Protein AF-A0A422NMU6-F1 (afdb_monomer)

Structure (mmCIF, N/CA/C/O backbone):
data_AF-A0A422NMU6-F1
#
_entry.id   AF-A0A422NMU6-F1
#
loop_
_atom_site.group_PDB
_atom_site.id
_atom_site.type_symbol
_atom_site.label_atom_id
_atom_site.label_alt_id
_atom_site.label_comp_id
_atom_site.label_asym_id
_atom_site.label_entity_id
_atom_site.label_seq_id
_atom_site.pdbx_PDB_ins_code
_atom_site.Cartn_x
_atom_site.Cartn_y
_atom_site.Cartn_z
_atom_site.occupancy
_atom_site.B_iso_or_equiv
_atom_site.auth_seq_id
_atom_site.auth_comp_id
_atom_site.auth_asym_id
_atom_site.auth_atom_id
_atom_site.pdbx_PDB_model_num
ATOM 1 N N . MET A 1 1 ? -8.905 -18.499 1.542 1.00 62.12 1 MET A N 1
ATOM 2 C CA . MET A 1 1 ? -10.322 -18.922 1.567 1.00 62.12 1 MET A CA 1
ATOM 3 C C . MET A 1 1 ? -10.915 -18.511 2.899 1.00 62.12 1 MET A C 1
ATOM 5 O O . MET A 1 1 ? -10.271 -18.753 3.915 1.00 62.12 1 MET A O 1
ATOM 9 N N . ILE A 1 2 ? -12.076 -17.855 2.882 1.00 77.81 2 ILE A N 1
ATOM 10 C CA . ILE A 1 2 ? -12.797 -17.450 4.097 1.00 77.81 2 ILE A CA 1
ATOM 11 C C . ILE A 1 2 ? -13.408 -18.715 4.726 1.00 77.81 2 ILE A C 1
ATOM 13 O O . ILE A 1 2 ? -13.963 -19.532 3.987 1.00 77.81 2 ILE A O 1
ATOM 17 N N . PRO A 1 3 ? -13.271 -18.933 6.046 1.00 84.44 3 PRO A N 1
ATOM 18 C CA . PRO A 1 3 ? -13.880 -20.080 6.710 1.00 84.44 3 PRO A CA 1
ATOM 19 C C . PRO A 1 3 ? -15.411 -20.093 6.532 1.00 84.44 3 PRO A C 1
ATOM 21 O O . PRO A 1 3 ? -16.034 -19.038 6.620 1.00 84.44 3 PRO A O 1
ATOM 24 N N . PRO A 1 4 ? -16.047 -21.262 6.330 1.00 83.38 4 PRO A N 1
ATOM 25 C CA . PRO A 1 4 ? -17.480 -21.352 6.020 1.00 83.38 4 PRO A CA 1
ATOM 26 C C . PRO A 1 4 ? -18.402 -20.918 7.172 1.00 83.38 4 PRO A C 1
ATOM 28 O O . PRO A 1 4 ? -19.597 -20.739 6.973 1.00 83.38 4 PRO A O 1
ATOM 31 N N . ASN A 1 5 ? -17.864 -20.777 8.382 1.00 88.62 5 ASN A N 1
ATOM 32 C CA . ASN A 1 5 ? -18.571 -20.319 9.575 1.00 88.62 5 ASN A CA 1
ATOM 33 C C . ASN A 1 5 ? -18.546 -18.792 9.758 1.00 88.62 5 ASN A C 1
ATOM 35 O O . ASN A 1 5 ? -19.095 -18.306 10.744 1.00 88.62 5 ASN A O 1
ATOM 39 N N . VAL A 1 6 ? -17.887 -18.050 8.864 1.00 86.88 6 VAL A N 1
ATOM 40 C CA . VAL A 1 6 ? -17.840 -16.586 8.902 1.00 86.88 6 VAL A CA 1
ATOM 41 C C . VAL A 1 6 ? -18.791 -16.044 7.844 1.00 86.88 6 VAL A C 1
ATOM 43 O O . VAL A 1 6 ? -18.639 -16.333 6.659 1.00 86.88 6 VAL A O 1
ATOM 46 N N . GLU A 1 7 ? -19.771 -15.254 8.276 1.00 88.38 7 GLU A N 1
ATOM 47 C CA . GLU A 1 7 ? -20.632 -14.510 7.363 1.00 88.38 7 GLU A CA 1
ATOM 48 C C . GLU A 1 7 ? -19.802 -13.419 6.678 1.00 88.38 7 GLU A C 1
ATOM 50 O O . GLU A 1 7 ? -19.160 -12.599 7.336 1.00 88.38 7 GLU A O 1
ATOM 55 N N . SER A 1 8 ? -19.776 -13.433 5.348 1.00 90.25 8 SER A N 1
ATOM 56 C CA . SER A 1 8 ? -19.028 -12.462 4.555 1.00 90.25 8 SER A CA 1
ATOM 57 C C . SER A 1 8 ? -19.861 -11.997 3.376 1.00 90.25 8 SER A C 1
ATOM 59 O O . SER A 1 8 ? -20.442 -12.819 2.667 1.00 90.25 8 SER A O 1
ATOM 61 N N . VAL A 1 9 ? -19.848 -10.692 3.129 1.00 90.06 9 VAL A N 1
ATOM 62 C CA . VAL A 1 9 ? -20.472 -10.071 1.962 1.00 90.06 9 VAL A CA 1
ATOM 63 C C . VAL A 1 9 ? -19.376 -9.385 1.157 1.00 90.06 9 VAL A C 1
ATOM 65 O O . VAL A 1 9 ? -18.582 -8.628 1.710 1.00 90.06 9 VAL A O 1
ATOM 68 N N . GLN A 1 10 ? -19.319 -9.665 -0.144 1.00 90.75 10 GLN A N 1
ATOM 69 C CA . GLN A 1 10 ? -18.45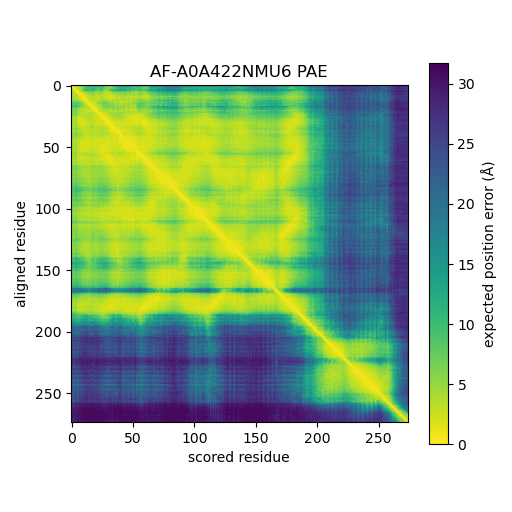5 -8.938 -1.067 1.00 90.75 10 GLN A CA 1
ATOM 70 C C . GLN A 1 10 ? -19.250 -7.778 -1.660 1.00 90.75 10 GLN A C 1
ATOM 72 O O . GLN A 1 10 ? -20.307 -7.991 -2.251 1.00 90.75 10 GLN A O 1
ATOM 77 N N . ILE A 1 11 ? -18.733 -6.563 -1.500 1.00 90.25 11 ILE A N 1
ATOM 78 C CA . ILE A 1 11 ? -19.363 -5.340 -1.991 1.00 90.25 11 ILE A CA 1
ATOM 79 C C . ILE A 1 11 ? -18.469 -4.755 -3.082 1.00 90.25 11 ILE A C 1
ATOM 81 O O . ILE A 1 11 ? -17.258 -4.641 -2.903 1.00 90.25 11 ILE A O 1
ATOM 85 N N . CYS A 1 12 ? -19.074 -4.417 -4.216 1.00 89.75 12 CYS A N 1
ATOM 86 C CA . CYS A 1 12 ? -18.469 -3.593 -5.253 1.00 89.75 12 CYS A CA 1
ATOM 87 C C . CYS A 1 12 ? -19.307 -2.319 -5.323 1.00 89.75 12 CYS A C 1
ATOM 89 O O . CYS A 1 12 ? -20.491 -2.379 -5.652 1.00 89.75 12 CYS A O 1
ATOM 91 N N . CYS A 1 13 ? -18.711 -1.205 -4.927 1.00 89.00 13 CYS A N 1
ATOM 92 C CA . CYS A 1 13 ? -19.368 0.086 -4.797 1.00 89.00 13 CYS A CA 1
ATOM 93 C C . CYS A 1 13 ? -18.417 1.194 -5.239 1.00 89.00 13 CYS A C 1
ATOM 95 O O . CYS A 1 13 ? -17.211 0.967 -5.312 1.00 89.00 13 CYS A O 1
ATOM 97 N N . ASP A 1 14 ? -18.978 2.371 -5.490 1.00 87.44 14 ASP A N 1
ATOM 98 C CA . ASP A 1 14 ? -18.222 3.617 -5.556 1.00 87.44 14 ASP A CA 1
ATOM 99 C C . ASP A 1 14 ? -18.096 4.165 -4.129 1.00 87.44 14 ASP A C 1
ATOM 101 O O . ASP A 1 14 ? -19.082 4.563 -3.508 1.00 87.44 14 ASP A O 1
ATOM 105 N N . GLU A 1 15 ? -16.895 4.089 -3.565 1.00 83.88 15 GLU A N 1
ATOM 106 C CA . GLU A 1 15 ? -16.602 4.468 -2.183 1.00 83.88 15 GLU A CA 1
ATOM 107 C C . GLU A 1 15 ? -16.741 5.968 -1.888 1.00 83.88 15 GLU A C 1
ATOM 109 O O . GLU A 1 15 ? -16.781 6.346 -0.711 1.00 83.88 15 GLU A O 1
ATOM 114 N N . GLU A 1 16 ? -16.831 6.802 -2.930 1.00 80.06 16 GLU A N 1
ATOM 115 C CA . GLU A 1 16 ? -16.995 8.255 -2.827 1.00 80.06 16 GLU A CA 1
ATOM 116 C C . GLU A 1 16 ? -18.459 8.665 -2.566 1.00 80.06 16 GLU A C 1
ATOM 118 O O . GLU A 1 16 ? -18.742 9.823 -2.243 1.00 80.06 16 GLU A O 1
ATOM 123 N N . GLU A 1 17 ? -19.412 7.728 -2.654 1.00 84.62 17 GLU A N 1
ATOM 124 C CA . GLU A 1 17 ? -20.810 7.987 -2.309 1.00 84.62 17 GLU A CA 1
ATOM 125 C C . GLU A 1 17 ? -21.026 8.199 -0.795 1.00 84.62 17 GLU A C 1
ATOM 127 O O . GLU A 1 17 ? -20.221 7.835 0.064 1.00 84.62 17 GLU A O 1
ATOM 132 N N . THR A 1 18 ? -22.162 8.802 -0.427 1.00 77.69 18 THR A N 1
ATOM 133 C CA . THR A 1 18 ? -22.499 9.093 0.981 1.00 77.69 18 THR A CA 1
ATOM 134 C C . THR A 1 18 ? -22.851 7.845 1.795 1.00 77.69 18 THR A C 1
ATOM 136 O O . THR A 1 18 ? -22.658 7.829 3.018 1.00 77.69 18 THR A O 1
ATOM 139 N N . ASP A 1 19 ? -23.358 6.796 1.147 1.00 84.81 19 ASP A N 1
ATOM 140 C CA . ASP A 1 19 ? -23.605 5.480 1.742 1.00 84.81 19 ASP A CA 1
ATOM 141 C C . ASP A 1 19 ? -23.182 4.347 0.795 1.00 84.81 19 ASP A C 1
ATOM 143 O O . ASP A 1 19 ? -24.027 3.639 0.248 1.00 84.81 19 ASP A O 1
ATOM 147 N N . PRO A 1 20 ? -21.866 4.166 0.595 1.00 86.94 20 PRO A N 1
ATOM 148 C CA . PRO A 1 20 ? -21.349 3.328 -0.483 1.00 86.94 20 PRO A CA 1
ATOM 149 C C . PRO A 1 20 ? -21.615 1.837 -0.236 1.00 86.94 20 PRO A C 1
ATOM 151 O O . PRO A 1 20 ? -21.739 1.047 -1.167 1.00 86.94 20 PRO A O 1
ATOM 154 N N . PHE A 1 21 ? -21.730 1.432 1.031 1.00 89.38 21 PHE A N 1
ATOM 155 C CA . PHE A 1 21 ? -21.888 0.027 1.398 1.00 89.38 21 PHE A CA 1
ATOM 156 C C . PHE A 1 21 ? -23.355 -0.404 1.507 1.00 89.38 21 PHE A C 1
ATOM 158 O O . PHE A 1 21 ? -23.629 -1.599 1.434 1.00 89.38 21 PHE A O 1
ATOM 165 N N . GLY A 1 22 ? -24.296 0.529 1.712 1.00 88.00 22 GLY A N 1
ATOM 166 C CA . GLY A 1 22 ? -25.703 0.205 1.985 1.00 88.00 22 GLY A CA 1
ATOM 167 C C . GLY A 1 22 ? -25.899 -0.631 3.259 1.00 88.00 22 GLY A C 1
ATOM 168 O O . GLY A 1 22 ? -26.853 -1.403 3.368 1.00 88.00 22 GLY A O 1
ATOM 169 N N . VAL A 1 23 ? -24.965 -0.520 4.209 1.00 90.12 23 VAL A N 1
ATOM 170 C CA . VAL A 1 23 ? -24.933 -1.292 5.456 1.00 90.12 23 VAL A CA 1
ATOM 171 C C . VAL A 1 23 ? -25.206 -0.353 6.635 1.00 90.12 23 VAL A C 1
ATOM 173 O O . VAL A 1 23 ? -24.605 0.721 6.703 1.00 90.12 23 VAL A O 1
ATOM 176 N N . PRO A 1 24 ? -26.063 -0.734 7.603 1.00 91.56 24 PRO A N 1
ATOM 177 C CA . PRO A 1 24 ? -26.323 0.111 8.761 1.00 91.56 24 PRO A CA 1
ATOM 178 C C . PRO A 1 24 ? -25.058 0.368 9.587 1.00 91.56 24 PRO A C 1
ATOM 180 O O . PRO A 1 24 ? -24.182 -0.492 9.715 1.00 91.56 24 PRO A O 1
ATOM 183 N N . GLU A 1 25 ? -24.985 1.540 10.212 1.00 93.50 25 GLU A N 1
ATOM 184 C CA . GLU A 1 25 ? -23.841 1.917 11.043 1.00 93.50 25 GLU A CA 1
ATOM 185 C C . GLU A 1 25 ? -23.598 0.923 12.188 1.00 93.50 25 GLU A C 1
ATOM 187 O O . GLU A 1 25 ? -24.537 0.424 12.814 1.00 93.50 25 GLU A O 1
ATOM 192 N N . ARG A 1 26 ? -22.324 0.696 12.528 1.00 93.75 26 ARG A N 1
ATOM 193 C CA . ARG A 1 26 ? -21.901 -0.146 13.663 1.00 93.75 26 ARG A CA 1
ATOM 194 C C . ARG A 1 26 ? -22.488 -1.562 13.651 1.00 93.75 26 ARG A C 1
ATOM 196 O O . ARG A 1 26 ? -22.884 -2.081 14.700 1.00 93.75 26 ARG A O 1
ATOM 203 N N . THR A 1 27 ? -22.514 -2.199 12.488 1.00 94.31 27 THR A N 1
ATOM 204 C CA . THR A 1 27 ? -22.977 -3.588 12.328 1.00 94.31 27 THR A CA 1
ATOM 205 C C . THR A 1 27 ? -21.874 -4.548 11.906 1.00 94.31 27 THR A C 1
ATOM 207 O O . THR A 1 27 ? -21.966 -5.730 12.217 1.00 94.31 27 THR A O 1
ATOM 210 N N . VAL A 1 28 ? -20.811 -4.044 11.278 1.00 94.69 28 VAL A N 1
ATOM 211 C CA . VAL A 1 28 ? -19.733 -4.859 10.709 1.00 94.69 28 VAL A CA 1
ATOM 212 C C . VAL A 1 28 ? -18.621 -5.069 11.735 1.00 94.69 28 VAL A C 1
ATOM 214 O O . VAL A 1 28 ? -18.158 -4.113 12.357 1.00 94.69 28 VAL A O 1
ATOM 217 N N . ASP A 1 29 ? -18.164 -6.307 11.913 1.00 94.12 29 ASP A N 1
ATOM 218 C CA . ASP A 1 29 ? -17.048 -6.612 12.820 1.00 94.12 29 ASP A CA 1
ATOM 219 C C . ASP A 1 29 ? -15.676 -6.406 12.145 1.00 94.12 29 ASP A C 1
ATOM 221 O O . ASP A 1 29 ? -14.721 -5.970 12.790 1.00 94.12 29 ASP A O 1
ATOM 225 N N . MET A 1 30 ? -15.576 -6.681 10.839 1.00 94.44 30 MET A N 1
ATOM 226 C CA . MET A 1 30 ? -14.337 -6.577 10.065 1.00 94.44 30 MET A CA 1
ATOM 227 C C . MET A 1 30 ? -14.595 -6.070 8.643 1.00 94.44 30 MET A C 1
ATOM 229 O O . MET A 1 30 ? -15.452 -6.601 7.940 1.00 94.44 30 MET A O 1
ATOM 233 N N . ALA A 1 31 ? -13.793 -5.104 8.197 1.00 95.19 31 ALA A N 1
ATOM 234 C CA . ALA A 1 31 ? -13.735 -4.664 6.806 1.00 95.19 31 ALA A CA 1
ATOM 235 C C . ALA A 1 31 ? -12.386 -5.061 6.199 1.00 95.19 31 ALA A C 1
ATOM 237 O O . ALA A 1 31 ? -11.344 -4.800 6.800 1.00 95.19 31 ALA A O 1
ATOM 238 N N . VAL A 1 32 ? -12.398 -5.690 5.021 1.00 95.06 32 VAL A N 1
ATOM 239 C CA . VAL A 1 32 ? -11.178 -6.134 4.333 1.00 95.06 32 VAL A CA 1
ATOM 240 C C . VAL A 1 32 ? -11.126 -5.550 2.929 1.00 95.06 32 VAL A C 1
ATOM 242 O O . VAL A 1 32 ? -12.075 -5.712 2.169 1.00 95.06 32 VAL A O 1
ATOM 245 N N . SER A 1 33 ? -10.007 -4.923 2.570 1.00 94.56 33 SER A N 1
ATOM 246 C CA . SER A 1 33 ? -9.729 -4.478 1.199 1.00 94.56 33 SER A CA 1
ATOM 247 C C . SER A 1 33 ? -8.365 -4.988 0.746 1.00 94.56 33 SER A C 1
ATOM 249 O O . SER A 1 33 ? -7.382 -4.860 1.466 1.00 94.56 33 SER A O 1
ATOM 251 N N . CYS A 1 34 ? -8.280 -5.602 -0.431 1.00 93.69 34 CYS A N 1
ATOM 252 C CA . CYS A 1 34 ? -7.031 -6.171 -0.931 1.00 93.69 34 CYS A CA 1
ATOM 253 C C . CYS A 1 34 ? -6.650 -5.509 -2.252 1.00 93.69 34 CYS A C 1
ATOM 255 O O . CYS A 1 34 ? -7.386 -5.650 -3.224 1.00 93.69 34 CYS A O 1
ATOM 257 N N . LEU A 1 35 ? -5.517 -4.800 -2.271 1.00 93.19 35 LEU A N 1
ATOM 258 C CA . LEU A 1 35 ? -4.949 -4.120 -3.444 1.00 93.19 35 LEU A CA 1
ATOM 259 C C . LEU A 1 35 ? -5.961 -3.267 -4.228 1.00 93.19 35 LEU A C 1
ATOM 261 O O . LEU A 1 35 ? -5.960 -3.264 -5.453 1.00 93.19 35 LEU A O 1
ATOM 265 N N . SER A 1 36 ? -6.819 -2.534 -3.517 1.00 91.06 36 SER A N 1
ATOM 266 C CA . SER A 1 36 ? -7.826 -1.663 -4.142 1.00 91.06 36 SER A CA 1
ATOM 267 C C . SER A 1 36 ? -7.760 -0.218 -3.658 1.00 91.06 36 SER A C 1
ATOM 269 O O . SER A 1 36 ? -8.111 0.686 -4.403 1.00 91.06 36 SER A O 1
ATOM 271 N N . MET A 1 37 ? -7.315 0.035 -2.424 1.00 92.00 37 MET A N 1
ATOM 272 C CA . MET A 1 37 ? -7.418 1.375 -1.828 1.00 92.00 37 MET A CA 1
ATOM 273 C C . MET A 1 37 ? -6.494 2.419 -2.470 1.00 92.00 37 MET A C 1
ATOM 275 O O . MET A 1 37 ? -6.767 3.606 -2.355 1.00 92.00 37 MET A O 1
ATOM 279 N N . HIS A 1 38 ? -5.440 2.011 -3.186 1.00 92.44 38 HIS A N 1
ATOM 280 C CA . HIS A 1 38 ? -4.592 2.942 -3.946 1.00 92.44 38 HIS A CA 1
ATOM 281 C C . HIS A 1 38 ? -5.267 3.500 -5.209 1.00 92.44 38 HIS A C 1
ATOM 283 O O . HIS A 1 38 ? -4.719 4.410 -5.825 1.00 92.44 38 HIS A O 1
ATOM 289 N N . TRP A 1 39 ? -6.435 2.975 -5.592 1.00 90.88 39 TRP A N 1
ATOM 290 C CA . TRP A 1 39 ? -7.246 3.484 -6.703 1.00 90.88 39 TRP A CA 1
ATOM 291 C C . TRP A 1 39 ? -8.288 4.526 -6.292 1.00 90.88 39 TRP A C 1
ATOM 293 O O . TRP A 1 39 ? -8.835 5.205 -7.158 1.00 90.88 39 TRP A O 1
ATOM 303 N N . VAL A 1 40 ? -8.541 4.655 -4.992 1.00 91.38 40 VAL A N 1
ATOM 304 C CA . VAL A 1 40 ? -9.553 5.548 -4.425 1.00 91.38 40 VAL A CA 1
ATOM 305 C C . VAL A 1 40 ? -9.046 6.988 -4.480 1.00 91.38 40 VAL A C 1
ATOM 307 O O . VAL A 1 40 ? -7.954 7.266 -3.975 1.00 91.38 40 VAL A O 1
ATOM 310 N N . ASN A 1 41 ? -9.817 7.922 -5.052 1.00 89.56 41 ASN A N 1
ATOM 311 C CA . ASN A 1 41 ? -9.372 9.321 -5.115 1.00 89.56 41 ASN A CA 1
ATOM 312 C C . ASN A 1 41 ? -9.487 10.010 -3.749 1.00 89.56 41 ASN A C 1
ATOM 314 O O . ASN A 1 41 ? -8.565 10.724 -3.351 1.00 89.56 41 ASN A O 1
ATOM 318 N N . ASP A 1 42 ? -10.590 9.780 -3.025 1.00 91.62 42 ASP A N 1
ATOM 319 C CA . ASP A 1 42 ? -10.801 10.277 -1.659 1.00 91.62 42 ASP A CA 1
ATOM 320 C C . ASP A 1 42 ? -10.655 9.156 -0.618 1.00 91.62 42 ASP A C 1
ATOM 322 O O . ASP A 1 42 ? -11.614 8.620 -0.050 1.00 91.62 42 ASP A O 1
ATOM 326 N N . LEU A 1 43 ? -9.396 8.786 -0.378 1.00 92.44 43 LEU A N 1
ATOM 327 C CA . LEU A 1 43 ? -9.043 7.727 0.562 1.00 92.44 43 LEU A CA 1
ATOM 328 C C . LEU A 1 43 ? -9.465 8.061 2.006 1.00 92.44 43 LEU A C 1
ATOM 330 O O . LEU A 1 43 ? -9.774 7.152 2.779 1.00 92.44 43 LEU A O 1
ATOM 334 N N . GLU A 1 44 ? -9.502 9.348 2.372 1.00 93.06 44 GLU A N 1
ATOM 335 C CA . GLU A 1 44 ? -9.940 9.798 3.697 1.00 93.06 44 GLU A CA 1
ATOM 336 C C . GLU A 1 44 ? -11.423 9.484 3.911 1.00 93.06 44 GLU A C 1
ATOM 338 O O . GLU A 1 44 ? -11.779 8.791 4.870 1.00 93.06 44 GLU A O 1
ATOM 343 N N . THR A 1 45 ? -12.279 9.930 2.988 1.00 93.44 45 THR A N 1
ATOM 344 C CA . THR A 1 45 ? -13.726 9.696 3.052 1.00 93.44 45 THR A CA 1
ATOM 345 C C . THR A 1 45 ? -14.046 8.205 3.017 1.00 93.44 45 THR A C 1
ATOM 347 O O . THR A 1 45 ? -14.852 7.735 3.826 1.00 93.44 45 THR A O 1
ATOM 350 N N . ALA A 1 46 ? -13.359 7.427 2.175 1.00 94.00 46 ALA A N 1
ATOM 351 C CA . ALA A 1 46 ? -13.528 5.977 2.135 1.00 94.00 46 ALA A CA 1
ATOM 352 C C . ALA A 1 46 ? -13.216 5.322 3.495 1.00 94.00 46 ALA A C 1
ATOM 354 O O . ALA A 1 46 ? -14.005 4.522 4.003 1.00 94.00 46 ALA A O 1
ATOM 355 N N . MET A 1 47 ? -12.110 5.703 4.145 1.00 94.25 47 MET A N 1
ATOM 356 C CA . MET A 1 47 ? -11.758 5.209 5.482 1.00 94.25 47 MET A CA 1
ATOM 357 C C . MET A 1 47 ? -12.767 5.643 6.559 1.00 94.25 47 MET A C 1
ATOM 359 O O . MET A 1 47 ? -13.113 4.841 7.432 1.00 94.25 47 MET A O 1
ATOM 363 N N . VAL A 1 48 ? -13.287 6.874 6.496 1.00 94.00 48 VAL A N 1
ATOM 364 C CA . VAL A 1 48 ? -14.346 7.352 7.405 1.00 94.00 48 VAL A CA 1
ATOM 365 C C . VAL A 1 48 ? -15.631 6.540 7.230 1.00 94.00 48 VAL A C 1
ATOM 367 O O . VAL A 1 48 ? -16.221 6.106 8.224 1.00 94.00 48 VAL A O 1
ATOM 370 N N . ASN A 1 49 ? -16.039 6.277 5.988 1.00 93.38 49 ASN A N 1
ATOM 371 C CA . ASN A 1 49 ? -17.206 5.456 5.673 1.00 93.38 49 ASN A CA 1
ATOM 372 C C . ASN A 1 49 ? -17.031 4.017 6.182 1.00 93.38 49 ASN A C 1
ATOM 374 O O . ASN A 1 49 ? -17.950 3.466 6.794 1.00 93.38 49 ASN A O 1
ATOM 378 N N . ILE A 1 50 ? -15.842 3.422 6.021 1.00 94.38 50 ILE A N 1
ATOM 379 C CA . ILE A 1 50 ? -15.535 2.091 6.570 1.00 94.38 50 ILE A CA 1
ATOM 380 C C . ILE A 1 50 ? -15.655 2.111 8.097 1.00 94.38 50 ILE A C 1
ATOM 382 O O . ILE A 1 50 ? -16.316 1.260 8.695 1.00 94.38 50 ILE A O 1
ATOM 386 N N . ARG A 1 51 ? -15.078 3.116 8.759 1.00 94.44 51 ARG A N 1
ATOM 387 C CA . ARG A 1 51 ? -15.173 3.257 10.216 1.00 94.44 51 ARG A CA 1
ATOM 388 C C . ARG A 1 51 ? -16.617 3.414 10.702 1.00 94.44 51 ARG A C 1
ATOM 390 O O . ARG A 1 51 ? -16.942 2.921 11.781 1.00 94.44 51 ARG A O 1
ATOM 397 N N . ARG A 1 52 ? -17.477 4.089 9.931 1.00 93.94 52 ARG A N 1
ATOM 398 C CA . ARG A 1 52 ? -18.896 4.317 10.255 1.00 93.94 52 ARG A CA 1
ATOM 399 C C . ARG A 1 52 ? -19.684 3.008 10.348 1.00 93.94 52 ARG A C 1
ATOM 401 O O . ARG A 1 52 ? -20.484 2.831 11.270 1.00 93.94 52 ARG A O 1
ATOM 408 N N . VAL A 1 53 ? -19.449 2.078 9.423 1.00 94.81 53 VAL A N 1
ATOM 409 C CA . VAL A 1 53 ? -20.131 0.771 9.416 1.00 94.81 53 VAL A CA 1
ATOM 410 C C . VAL A 1 53 ? -19.555 -0.207 10.443 1.00 94.81 53 VAL A C 1
ATOM 412 O O . VAL A 1 53 ? -20.271 -1.099 10.909 1.00 94.81 53 VAL A O 1
ATOM 415 N N . LEU A 1 54 ? -18.300 -0.011 10.861 1.00 95.88 54 LEU A N 1
ATOM 416 C CA . LEU A 1 54 ? -17.643 -0.853 11.857 1.00 95.88 54 LEU A CA 1
ATOM 417 C C . LEU A 1 54 ? -18.229 -0.680 13.264 1.00 95.88 54 LEU A C 1
ATOM 419 O O . LEU A 1 54 ? -18.456 0.423 13.772 1.00 95.88 54 LEU A O 1
ATOM 423 N N . ARG A 1 55 ? -18.427 -1.810 13.940 1.00 95.50 55 ARG A N 1
ATOM 424 C CA . ARG A 1 55 ? -18.733 -1.881 15.370 1.00 95.50 55 ARG A CA 1
ATOM 425 C C . ARG A 1 55 ? -17.609 -1.283 16.207 1.00 95.50 55 ARG A C 1
ATOM 427 O O . ARG A 1 55 ? -16.474 -1.128 15.760 1.00 95.50 55 ARG A O 1
ATOM 434 N N . LYS A 1 56 ? -17.921 -0.974 17.469 1.00 92.81 56 LYS A N 1
ATOM 435 C CA . LYS A 1 56 ? -16.881 -0.645 18.454 1.00 92.81 56 LYS A CA 1
ATOM 436 C C . LYS A 1 56 ? -15.933 -1.834 18.561 1.00 92.81 56 LYS A C 1
ATOM 438 O O . LYS A 1 56 ? -16.409 -2.953 18.718 1.00 92.81 56 LYS A O 1
ATOM 443 N N . ASP A 1 57 ? -14.633 -1.570 18.496 1.00 93.00 57 ASP A N 1
ATOM 444 C CA . ASP A 1 57 ? -13.579 -2.593 18.508 1.00 93.00 57 ASP A CA 1
ATOM 445 C C . ASP A 1 57 ? -13.540 -3.504 17.265 1.00 93.00 57 ASP A C 1
ATOM 447 O O . ASP A 1 57 ? -12.734 -4.430 17.207 1.00 93.00 57 ASP A O 1
ATOM 451 N N . GLY A 1 58 ? -14.361 -3.221 16.246 1.00 94.88 58 GLY A N 1
ATOM 452 C CA . GLY A 1 58 ? -14.197 -3.800 14.914 1.00 94.88 58 GLY A CA 1
ATOM 453 C C . GLY A 1 58 ? -12.975 -3.210 14.215 1.00 94.88 58 GLY A C 1
ATOM 454 O O . GLY A 1 58 ? -12.534 -2.110 14.558 1.00 94.88 58 GLY A O 1
ATOM 455 N N . PHE A 1 59 ? -12.418 -3.915 13.235 1.00 95.44 59 PHE A N 1
ATOM 456 C CA . PHE A 1 59 ? -11.181 -3.491 12.578 1.00 95.44 59 PHE A CA 1
ATOM 457 C C . PHE A 1 59 ? -11.289 -3.455 11.057 1.00 95.44 59 PHE A C 1
ATOM 459 O O . PHE A 1 59 ? -12.046 -4.195 10.431 1.00 95.44 59 PHE A O 1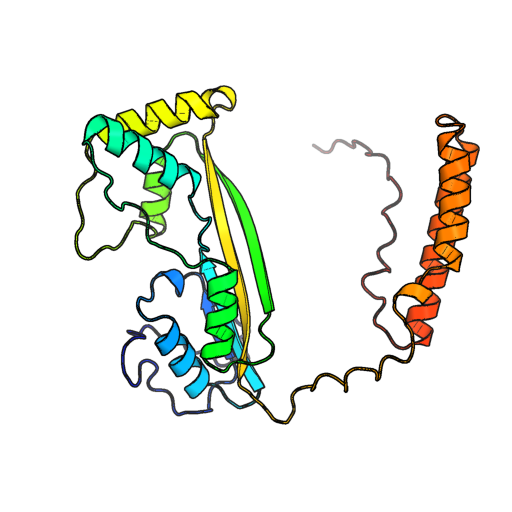
ATOM 466 N N . MET A 1 60 ? -10.492 -2.576 10.468 1.00 96.31 60 MET A N 1
ATOM 467 C CA . MET A 1 60 ? -10.216 -2.537 9.045 1.00 96.31 60 MET A CA 1
ATOM 468 C C . MET A 1 60 ? -8.858 -3.188 8.805 1.00 96.31 60 MET A C 1
ATOM 470 O O . MET A 1 60 ? -7.883 -2.854 9.478 1.00 96.31 60 MET A O 1
ATOM 474 N N . LEU A 1 61 ? -8.798 -4.097 7.839 1.00 96.25 61 LEU A N 1
ATOM 475 C CA . LEU A 1 61 ? -7.570 -4.670 7.312 1.00 96.25 61 LEU A CA 1
ATOM 476 C C . LEU A 1 61 ? -7.491 -4.320 5.832 1.00 96.25 61 LEU A C 1
ATOM 478 O O . LEU A 1 61 ? -8.386 -4.679 5.069 1.00 96.25 61 LEU A O 1
ATOM 482 N N . HIS A 1 62 ? -6.429 -3.652 5.405 1.00 95.81 62 HIS A N 1
ATOM 483 C CA . HIS A 1 62 ? -6.244 -3.414 3.986 1.00 95.81 62 HIS A CA 1
ATOM 484 C C . HIS A 1 62 ? -4.816 -3.600 3.507 1.00 95.81 62 HIS A C 1
ATOM 486 O O . HIS A 1 62 ? -3.859 -3.419 4.259 1.00 95.81 62 HIS A O 1
ATOM 492 N N . SER A 1 63 ? -4.695 -3.957 2.230 1.00 96.19 63 SER A N 1
ATOM 493 C CA . SER A 1 63 ? -3.443 -3.900 1.488 1.00 96.19 63 SER A CA 1
ATOM 494 C C . SER A 1 63 ? -3.557 -2.954 0.300 1.00 96.19 63 SER A C 1
ATOM 496 O O . SER A 1 63 ? -4.599 -2.889 -0.354 1.00 96.19 63 SER A O 1
ATOM 498 N N . MET A 1 64 ? -2.496 -2.203 0.023 1.00 95.88 64 MET A N 1
ATOM 499 C CA . MET A 1 64 ? -2.418 -1.333 -1.153 1.00 95.88 64 MET A CA 1
ATOM 500 C C . MET A 1 64 ? -0.970 -1.052 -1.543 1.00 95.88 64 MET A C 1
ATOM 502 O O . MET A 1 64 ? -0.068 -1.211 -0.716 1.00 95.88 64 MET A O 1
ATOM 506 N N . PHE A 1 65 ? -0.749 -0.618 -2.783 1.00 95.88 65 PHE A N 1
ATOM 507 C CA . PHE A 1 65 ? 0.583 -0.209 -3.218 1.00 95.88 65 PHE A CA 1
ATOM 508 C C . PHE A 1 65 ? 1.007 1.123 -2.587 1.00 95.88 65 PHE A C 1
ATOM 510 O O . PHE A 1 65 ? 0.218 2.061 -2.460 1.00 95.88 65 PHE A O 1
ATOM 517 N N . GLY A 1 66 ? 2.274 1.185 -2.184 1.00 95.25 66 GLY A N 1
ATOM 518 C CA . GLY A 1 66 ? 2.915 2.350 -1.590 1.00 95.25 66 GLY A CA 1
ATOM 519 C C . GLY A 1 66 ? 3.673 3.207 -2.600 1.00 95.25 66 GLY A C 1
ATOM 520 O O . GLY A 1 66 ? 3.942 2.793 -3.730 1.00 95.25 66 GLY A O 1
ATOM 521 N N . GLY A 1 67 ? 4.053 4.409 -2.167 1.00 93.06 67 GLY A N 1
ATOM 522 C CA . GLY A 1 67 ? 4.712 5.443 -2.966 1.00 93.06 67 GLY A CA 1
ATOM 523 C C . GLY A 1 67 ? 5.974 4.993 -3.704 1.00 93.06 67 GLY A C 1
ATOM 524 O O . GLY A 1 67 ? 6.230 5.496 -4.801 1.00 93.06 67 GLY A O 1
ATOM 525 N N . ASN A 1 68 ? 6.721 4.026 -3.154 1.00 93.94 68 ASN A N 1
ATOM 526 C CA . ASN A 1 68 ? 7.939 3.500 -3.783 1.00 93.94 68 ASN A CA 1
ATOM 527 C C . ASN A 1 68 ? 7.677 2.406 -4.828 1.00 93.94 68 ASN A C 1
ATOM 529 O O . ASN A 1 68 ? 8.620 1.855 -5.389 1.00 93.94 68 ASN A O 1
ATOM 533 N N . THR A 1 69 ? 6.420 2.082 -5.117 1.00 94.88 69 THR A N 1
ATOM 534 C CA . THR A 1 69 ? 6.084 1.140 -6.187 1.00 94.88 69 THR A CA 1
ATOM 535 C C . THR A 1 69 ? 6.466 1.718 -7.549 1.00 94.88 69 THR A C 1
ATOM 537 O O . THR A 1 69 ? 6.129 2.861 -7.888 1.00 94.88 69 THR A O 1
ATOM 540 N N . LEU A 1 70 ? 7.175 0.905 -8.334 1.00 94.44 70 LEU A N 1
ATOM 541 C CA . LEU A 1 70 ? 7.654 1.197 -9.684 1.00 94.44 70 LEU A CA 1
ATOM 542 C C . LEU A 1 70 ? 8.489 2.481 -9.761 1.00 94.44 70 LEU A C 1
ATOM 544 O O . LEU A 1 70 ? 8.419 3.209 -10.757 1.00 94.44 70 LEU A O 1
ATOM 548 N N . TYR A 1 71 ? 9.248 2.796 -8.708 1.00 93.56 71 TYR A N 1
ATOM 549 C CA . TYR A 1 71 ? 10.052 4.016 -8.687 1.00 93.56 71 TYR A CA 1
ATOM 550 C C . TYR A 1 71 ? 11.090 4.014 -9.819 1.00 93.56 71 TYR A C 1
ATOM 552 O O . TYR A 1 71 ? 11.275 5.051 -10.454 1.00 93.56 71 TYR A O 1
ATOM 560 N N . GLU A 1 72 ? 11.668 2.849 -10.148 1.00 93.56 72 GLU A N 1
ATOM 561 C CA . GLU A 1 72 ? 12.610 2.699 -11.260 1.00 93.56 72 GLU A CA 1
ATOM 562 C C . GLU A 1 72 ? 11.936 3.091 -12.581 1.00 93.56 72 GLU A C 1
ATOM 564 O O . GLU A 1 72 ? 12.399 3.977 -13.297 1.00 93.56 72 GLU A O 1
ATOM 569 N N . LEU A 1 73 ? 10.773 2.497 -12.871 1.00 92.88 73 LEU A N 1
ATOM 570 C CA . LEU A 1 73 ? 10.036 2.739 -14.114 1.00 92.88 73 LEU A CA 1
ATOM 571 C C . LEU A 1 73 ? 9.624 4.208 -14.242 1.00 92.88 73 LEU A C 1
ATOM 573 O O . LEU A 1 73 ? 9.696 4.786 -15.327 1.00 92.88 73 LEU A O 1
ATOM 577 N N . ARG A 1 74 ? 9.231 4.830 -13.126 1.00 92.75 74 ARG A N 1
ATOM 578 C CA . ARG A 1 74 ? 8.853 6.246 -13.060 1.00 92.75 74 ARG A CA 1
ATOM 579 C C . ARG A 1 74 ? 10.015 7.169 -13.388 1.00 92.75 74 ARG A C 1
ATOM 581 O O . ARG A 1 74 ? 9.828 8.150 -14.114 1.00 92.75 74 ARG A O 1
ATOM 588 N N . GLU A 1 75 ? 11.193 6.860 -12.863 1.00 92.38 75 GLU A N 1
ATOM 589 C CA . GLU A 1 75 ? 12.411 7.625 -13.101 1.00 92.38 75 GLU A CA 1
ATOM 590 C C . GLU A 1 75 ? 12.799 7.563 -14.581 1.00 92.38 75 GLU A C 1
ATOM 592 O O . GLU A 1 75 ? 12.929 8.608 -15.224 1.00 92.38 75 GLU A O 1
ATOM 597 N N . PHE A 1 76 ? 12.836 6.366 -15.176 1.00 92.56 76 PHE A N 1
ATOM 598 C CA . PHE A 1 76 ? 13.177 6.216 -16.594 1.00 92.56 76 PHE A CA 1
ATOM 599 C C . PHE A 1 76 ? 12.158 6.840 -17.531 1.00 92.56 76 PHE A C 1
ATOM 601 O O . PHE A 1 76 ? 12.549 7.472 -18.514 1.00 92.56 76 PHE A O 1
ATOM 608 N N . PHE A 1 77 ? 10.862 6.735 -17.226 1.00 92.88 77 PHE A N 1
ATOM 609 C CA . PHE A 1 77 ? 9.848 7.459 -17.986 1.00 92.88 77 PHE A CA 1
ATOM 610 C C . PHE A 1 77 ? 10.049 8.968 -17.903 1.00 92.88 77 PHE A C 1
ATOM 612 O O . PHE A 1 77 ? 9.889 9.649 -18.913 1.00 92.88 77 PHE A O 1
ATOM 619 N N . SER A 1 78 ? 10.393 9.496 -16.731 1.00 92.88 78 SER A N 1
ATOM 620 C CA . SER A 1 78 ? 10.620 10.932 -16.554 1.00 92.88 78 SER A CA 1
ATOM 621 C C . SER A 1 78 ? 11.845 11.403 -17.339 1.00 92.88 78 SER A C 1
ATOM 623 O O . SER A 1 78 ? 11.769 12.414 -18.038 1.00 92.88 78 SER A O 1
ATOM 625 N N . MET A 1 79 ? 12.943 10.644 -17.301 1.00 92.81 79 MET A N 1
ATOM 626 C CA . MET A 1 79 ? 14.160 10.936 -18.064 1.00 92.81 79 MET A CA 1
ATOM 627 C C . MET A 1 79 ? 13.911 10.877 -19.577 1.00 92.81 79 MET A C 1
ATOM 629 O O . MET A 1 79 ? 14.129 11.867 -20.275 1.00 92.81 79 MET A O 1
ATOM 633 N N . ALA A 1 80 ? 13.376 9.758 -20.072 1.00 94.00 80 ALA A N 1
ATOM 634 C CA . ALA A 1 80 ? 13.138 9.533 -21.497 1.00 94.00 80 ALA A CA 1
ATOM 635 C C . ALA A 1 80 ? 12.167 10.559 -22.099 1.00 94.00 80 ALA A C 1
ATOM 637 O O . ALA A 1 80 ? 12.372 11.057 -23.205 1.00 94.00 80 ALA A O 1
ATOM 638 N N . GLN A 1 81 ? 11.105 10.915 -21.374 1.00 93.50 81 GLN A N 1
ATOM 639 C CA . GLN A 1 81 ? 10.161 11.927 -21.844 1.00 93.50 81 GLN A CA 1
ATOM 640 C C . GLN A 1 81 ? 10.751 13.337 -21.825 1.00 93.50 81 GLN A C 1
ATOM 642 O O . GLN A 1 81 ? 10.470 14.124 -22.729 1.00 93.50 81 GLN A O 1
ATOM 647 N N . THR A 1 82 ? 11.587 13.657 -20.836 1.00 94.25 82 THR A N 1
ATOM 648 C CA . THR A 1 82 ? 12.288 14.946 -20.797 1.00 94.25 82 THR A CA 1
ATOM 649 C C . THR A 1 82 ? 13.203 15.098 -22.008 1.00 94.25 82 THR A C 1
ATOM 651 O O . THR A 1 82 ? 13.199 16.150 -22.640 1.00 94.25 82 THR A O 1
ATOM 654 N N . GLU A 1 83 ? 13.923 14.041 -22.377 1.00 92.75 83 GLU A N 1
ATOM 655 C CA . GLU A 1 83 ? 14.826 14.050 -23.528 1.00 92.75 83 GLU A CA 1
ATOM 656 C C . GLU A 1 83 ? 14.078 14.118 -24.870 1.00 92.75 83 GLU A C 1
ATOM 658 O O . GLU A 1 83 ? 14.401 14.945 -25.719 1.00 92.75 83 GLU A O 1
ATOM 663 N N . VAL A 1 84 ? 13.047 13.286 -25.056 1.00 93.38 84 VAL A N 1
ATOM 664 C CA . VAL A 1 84 ? 12.347 13.151 -26.348 1.00 93.38 84 VAL A CA 1
ATOM 665 C C . VAL A 1 84 ? 11.283 14.233 -26.560 1.00 93.38 84 VAL A C 1
ATOM 667 O O . VAL A 1 84 ? 11.112 14.733 -27.670 1.00 93.38 84 VAL A O 1
ATOM 670 N N . LEU A 1 85 ? 10.521 14.575 -25.518 1.00 92.38 85 LEU A N 1
ATOM 671 C CA . LEU A 1 85 ? 9.351 15.459 -25.612 1.00 92.38 85 LEU A CA 1
ATOM 672 C C . LEU A 1 85 ? 9.572 16.833 -24.968 1.00 92.38 85 LEU A C 1
ATOM 674 O O . LEU A 1 85 ? 8.720 17.709 -25.133 1.00 92.38 85 LEU A O 1
ATOM 678 N N . GLY A 1 86 ? 10.645 17.020 -24.191 1.00 93.19 86 GLY A N 1
ATOM 679 C CA . GLY A 1 86 ? 10.870 18.243 -23.411 1.00 93.19 86 GLY A CA 1
ATOM 680 C C . GLY A 1 86 ? 9.852 18.460 -22.283 1.00 93.19 86 GLY A C 1
ATOM 681 O O . GLY A 1 86 ? 9.731 19.570 -21.769 1.00 93.19 86 GLY A O 1
ATOM 682 N N . ARG A 1 87 ? 9.073 17.432 -21.920 1.00 90.56 87 ARG A N 1
ATOM 683 C CA . ARG A 1 87 ? 8.042 17.475 -20.870 1.00 90.56 87 ARG A CA 1
ATOM 684 C C . ARG A 1 87 ? 7.833 16.090 -20.268 1.00 90.56 87 ARG A C 1
ATOM 686 O O . ARG A 1 87 ? 8.046 15.103 -20.958 1.00 90.56 87 ARG A O 1
ATOM 693 N N . VAL A 1 88 ? 7.326 16.024 -19.038 1.00 90.88 88 VAL A N 1
ATOM 694 C CA . VAL A 1 88 ? 6.984 14.763 -18.358 1.00 90.88 88 VAL A CA 1
ATOM 695 C C . VAL A 1 88 ? 5.467 14.603 -18.278 1.00 90.88 88 VAL A C 1
ATOM 697 O O . VAL A 1 88 ? 4.763 15.496 -17.805 1.00 90.88 88 VAL A O 1
ATOM 700 N N . LEU A 1 89 ? 4.963 13.466 -18.750 1.00 89.81 89 LEU A N 1
ATOM 701 C CA . LEU A 1 89 ? 3.573 13.038 -18.651 1.00 89.81 89 LEU A CA 1
ATOM 702 C C . LEU A 1 89 ? 3.452 11.922 -17.600 1.00 89.81 89 LEU A C 1
ATOM 704 O O . LEU A 1 89 ? 4.330 11.052 -17.518 1.00 89.81 89 LEU A O 1
ATOM 708 N N . PRO A 1 90 ? 2.371 11.920 -16.802 1.00 87.44 90 PRO A N 1
ATOM 709 C CA . PRO A 1 90 ? 2.146 10.895 -15.797 1.00 87.44 90 PRO A CA 1
ATOM 710 C C . PRO A 1 90 ? 1.647 9.611 -16.477 1.00 87.44 90 PRO A C 1
ATOM 712 O O . PRO A 1 90 ? 0.559 9.573 -17.049 1.00 87.44 90 PRO A O 1
ATOM 715 N N . HIS A 1 91 ? 2.476 8.568 -16.443 1.00 88.38 91 HIS A N 1
ATOM 716 C CA . HIS A 1 91 ? 2.143 7.221 -16.931 1.00 88.38 91 HIS A CA 1
ATOM 717 C C . HIS A 1 91 ? 2.057 6.182 -15.805 1.00 88.38 91 HIS A C 1
ATOM 719 O O . HIS A 1 91 ? 1.789 5.014 -16.069 1.00 88.38 91 HIS A O 1
ATOM 725 N N . ILE A 1 92 ? 2.278 6.605 -14.560 1.00 89.25 92 ILE A N 1
ATOM 726 C CA . ILE A 1 92 ? 2.196 5.783 -13.352 1.00 89.25 92 ILE A CA 1
ATOM 727 C C . ILE A 1 92 ? 1.314 6.536 -12.360 1.00 89.25 92 ILE A C 1
ATOM 729 O O . ILE A 1 92 ? 1.488 7.745 -12.175 1.00 89.25 92 ILE A O 1
ATOM 733 N N . SER A 1 93 ? 0.368 5.826 -11.744 1.00 89.12 93 SER A N 1
ATOM 734 C CA . SER A 1 93 ? -0.544 6.404 -10.757 1.00 89.12 93 SER A CA 1
ATOM 735 C C . SER A 1 93 ? 0.227 6.976 -9.557 1.00 89.12 93 SER A C 1
ATOM 737 O O . SER A 1 93 ? 1.204 6.368 -9.108 1.00 89.12 93 SER A O 1
ATOM 739 N N . PRO A 1 94 ? -0.175 8.141 -9.018 1.00 88.00 94 PRO A N 1
ATOM 740 C CA . PRO A 1 94 ? 0.359 8.618 -7.752 1.00 88.00 94 PRO A CA 1
ATOM 741 C C . PRO A 1 94 ? -0.058 7.657 -6.635 1.00 88.00 94 PRO A C 1
ATOM 743 O O . PRO A 1 94 ? -1.176 7.156 -6.625 1.00 88.00 94 PRO A O 1
ATOM 746 N N . MET A 1 95 ? 0.846 7.409 -5.695 1.00 91.31 95 MET A N 1
ATOM 747 C CA . MET A 1 95 ? 0.612 6.534 -4.549 1.00 91.31 95 MET A CA 1
ATOM 748 C C . MET A 1 95 ? 1.092 7.244 -3.287 1.00 91.31 95 MET A C 1
ATOM 750 O O . MET A 1 95 ? 2.038 8.035 -3.338 1.00 91.31 95 MET A O 1
ATOM 754 N N . ILE A 1 96 ? 0.426 6.972 -2.170 1.00 93.44 96 ILE A N 1
ATOM 755 C CA . ILE A 1 96 ? 0.735 7.575 -0.874 1.00 93.44 96 ILE A CA 1
ATOM 756 C C . ILE A 1 96 ? 2.015 6.974 -0.287 1.00 93.44 96 ILE A C 1
ATOM 758 O O . ILE A 1 96 ? 2.321 5.802 -0.498 1.00 93.44 96 ILE A O 1
ATOM 762 N N . ASP A 1 97 ? 2.778 7.765 0.456 1.00 93.25 97 ASP A N 1
ATOM 763 C CA . ASP A 1 97 ? 3.920 7.282 1.221 1.00 93.25 97 ASP A CA 1
ATOM 764 C C . ASP A 1 97 ? 3.484 6.711 2.584 1.00 93.25 97 ASP A C 1
ATOM 766 O O . ASP A 1 97 ? 2.369 6.926 3.062 1.00 93.25 97 ASP A O 1
ATOM 770 N N . GLY A 1 98 ? 4.376 5.973 3.248 1.00 91.38 98 GLY A N 1
ATOM 771 C CA . GLY A 1 98 ? 4.049 5.351 4.536 1.00 91.38 98 GLY A CA 1
ATOM 772 C C . GLY A 1 98 ? 3.743 6.373 5.639 1.00 91.38 98 GLY A C 1
ATOM 773 O O . GLY A 1 98 ? 2.864 6.145 6.472 1.00 91.38 98 GLY A O 1
ATOM 774 N N . ALA A 1 99 ? 4.423 7.526 5.634 1.00 92.62 99 ALA A N 1
ATOM 775 C CA . ALA A 1 99 ? 4.188 8.580 6.618 1.00 92.62 99 ALA A CA 1
ATOM 776 C C . ALA A 1 99 ? 2.823 9.253 6.401 1.00 92.62 99 ALA A C 1
ATOM 778 O O . ALA A 1 99 ? 2.060 9.410 7.364 1.00 92.62 99 ALA A O 1
ATOM 779 N N . GLY A 1 100 ? 2.473 9.568 5.150 1.00 93.69 100 GLY A N 1
ATOM 780 C CA . GLY A 1 100 ? 1.153 10.068 4.778 1.00 93.69 100 GLY A CA 1
ATOM 781 C C . GLY A 1 100 ? 0.045 9.100 5.175 1.00 93.69 100 GLY A C 1
ATOM 782 O O . GLY A 1 100 ? -0.915 9.511 5.826 1.00 93.69 100 GLY A O 1
ATOM 783 N N . LEU A 1 101 ? 0.218 7.802 4.900 1.00 95.12 101 LEU A N 1
ATOM 784 C CA . LEU A 1 101 ? -0.748 6.777 5.295 1.00 95.12 101 LEU A CA 1
ATOM 785 C C . LE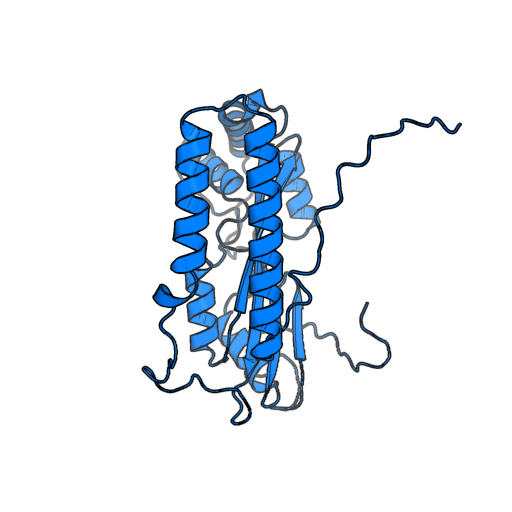U A 1 101 ? -0.941 6.710 6.813 1.00 95.12 101 LEU A C 1
ATOM 787 O O . LEU A 1 101 ? -2.072 6.678 7.291 1.00 95.12 101 LEU A O 1
ATOM 791 N N . SER A 1 102 ? 0.149 6.727 7.583 1.00 92.94 102 SER A N 1
ATOM 792 C CA . SER A 1 102 ? 0.065 6.689 9.049 1.00 92.94 102 SER A CA 1
ATOM 793 C C . SER A 1 102 ? -0.710 7.879 9.621 1.00 92.94 102 SER A C 1
ATOM 795 O O . SER A 1 102 ? -1.525 7.718 10.531 1.00 92.94 102 SER A O 1
ATOM 797 N N . THR A 1 103 ? -0.509 9.062 9.038 1.00 94.75 103 THR A N 1
ATOM 798 C CA . THR A 1 103 ? -1.213 10.289 9.421 1.00 94.75 103 THR A CA 1
ATOM 799 C C . THR A 1 103 ? -2.697 10.194 9.069 1.00 94.75 103 THR A C 1
ATOM 801 O O . THR A 1 103 ? -3.546 10.462 9.918 1.00 94.75 103 THR A O 1
ATOM 804 N N . LEU A 1 104 ? -3.009 9.734 7.856 1.00 95.19 104 LEU A N 1
ATOM 805 C CA . LEU A 1 104 ? -4.371 9.598 7.346 1.00 95.19 104 LEU A CA 1
ATOM 806 C C . LEU A 1 104 ? -5.223 8.638 8.188 1.00 95.19 104 LEU A C 1
ATOM 808 O O . LEU A 1 104 ? -6.353 8.954 8.563 1.00 95.19 104 LEU A O 1
ATOM 812 N N . VAL A 1 105 ? -4.677 7.475 8.551 1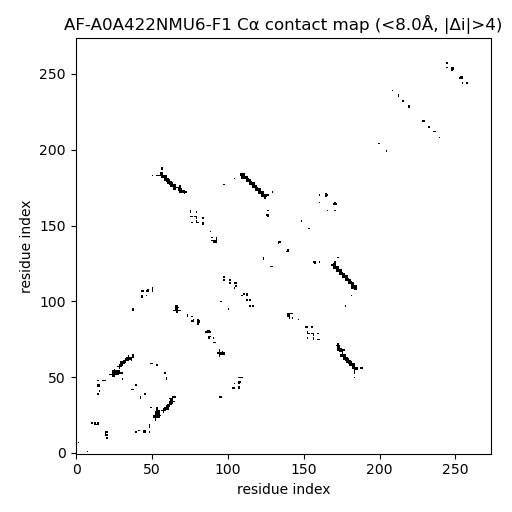.00 95.56 105 VAL A N 1
ATOM 813 C CA . VAL A 1 105 ? -5.399 6.483 9.367 1.00 95.56 105 VAL A CA 1
ATOM 814 C C . VAL A 1 105 ? -5.741 7.044 10.754 1.00 95.56 105 VAL A C 1
ATOM 816 O O . VAL A 1 105 ? -6.815 6.779 11.295 1.00 95.56 105 VAL A O 1
ATOM 819 N N . LEU A 1 106 ? -4.862 7.866 11.331 1.00 93.94 106 LEU A N 1
ATOM 820 C CA . LEU A 1 106 ? -5.141 8.541 12.601 1.00 93.94 106 LEU A CA 1
ATOM 821 C C . LEU A 1 106 ? -6.178 9.663 12.442 1.00 93.94 106 LEU A C 1
ATOM 823 O O . LEU A 1 106 ? -7.049 9.811 13.300 1.00 93.94 106 LEU A O 1
ATOM 827 N N . GLN A 1 107 ? -6.121 10.434 11.352 1.00 95.19 107 GLN A N 1
ATOM 828 C CA . GLN A 1 107 ? -7.064 11.528 11.075 1.00 95.19 107 GLN A CA 1
ATOM 829 C C . GLN A 1 107 ? -8.496 11.036 10.849 1.00 95.19 107 GLN A C 1
ATOM 831 O O . GLN A 1 107 ? -9.443 11.622 11.369 1.00 95.19 107 GLN A O 1
ATOM 836 N N . THR A 1 108 ? -8.651 9.898 10.175 1.00 94.81 108 THR A N 1
ATOM 837 C CA . THR A 1 108 ? -9.949 9.229 9.960 1.00 94.81 108 THR A CA 1
ATOM 838 C C . THR A 1 108 ? -10.541 8.658 11.265 1.00 94.81 108 THR A C 1
ATOM 840 O O . THR A 1 108 ? -11.712 8.262 11.337 1.00 94.81 108 THR A O 1
ATOM 843 N N . GLY A 1 109 ? -9.764 8.698 12.354 1.00 93.44 109 GLY A N 1
ATOM 844 C CA . GLY A 1 109 ? -10.183 8.418 13.723 1.00 93.44 109 GLY A CA 1
ATOM 845 C C . GLY A 1 109 ? -10.166 6.939 14.091 1.00 93.44 109 GLY A C 1
ATOM 846 O O . GLY A 1 109 ? -10.868 6.538 15.026 1.00 93.44 109 GLY A O 1
ATOM 847 N N . PHE A 1 110 ? -9.393 6.128 13.369 1.00 95.12 110 PHE A N 1
ATOM 848 C CA . PHE A 1 110 ? -9.030 4.798 13.837 1.00 95.12 110 PHE A CA 1
ATOM 849 C C . PHE A 1 110 ? -8.005 4.874 14.977 1.00 95.12 110 PHE A C 1
ATOM 851 O O . PHE A 1 110 ? -7.215 5.810 15.089 1.00 95.12 110 PHE A O 1
ATOM 858 N N . ASN A 1 111 ? -8.009 3.842 15.814 1.00 91.75 111 ASN A N 1
ATOM 859 C CA . ASN A 1 111 ? -7.071 3.639 16.908 1.00 91.75 111 ASN A CA 1
ATOM 860 C C . ASN A 1 111 ? -6.149 2.451 16.623 1.00 91.75 111 ASN A C 1
ATOM 862 O O . ASN A 1 111 ? -6.485 1.546 15.857 1.00 91.75 111 ASN A O 1
ATOM 866 N N . LEU A 1 112 ? -5.007 2.442 17.317 1.00 90.31 112 LEU A N 1
ATOM 867 C CA . LEU A 1 112 ? -4.023 1.357 17.285 1.00 90.31 112 LEU A CA 1
ATOM 868 C C . LEU A 1 112 ? -3.589 0.952 15.858 1.00 90.31 112 LEU A C 1
ATOM 870 O O . LEU A 1 112 ? -3.501 -0.245 15.587 1.00 90.31 112 LEU A O 1
ATOM 874 N N . PRO A 1 113 ? -3.323 1.894 14.928 1.00 93.94 113 PRO A N 1
ATOM 875 C CA . PRO A 1 113 ? -2.931 1.509 13.583 1.00 93.94 113 PRO A CA 1
ATOM 876 C C . PRO A 1 113 ? -1.577 0.801 13.609 1.00 93.94 113 PRO A C 1
ATOM 878 O O . PRO A 1 113 ? -0.617 1.283 14.211 1.00 93.94 113 PRO A O 1
ATOM 881 N N . SER A 1 114 ? -1.507 -0.340 12.939 1.00 94.88 114 SER A N 1
ATOM 882 C CA . SER A 1 114 ? -0.257 -1.027 12.632 1.00 94.88 114 SER A CA 1
ATOM 883 C C . SER A 1 114 ? -0.131 -1.092 11.121 1.00 94.88 114 SER A C 1
ATOM 885 O O . SER A 1 114 ? -1.019 -1.616 10.453 1.00 94.88 114 SER A O 1
ATOM 887 N N . ILE A 1 115 ? 0.947 -0.518 10.600 1.00 95.62 115 ILE A N 1
ATOM 888 C CA . ILE A 1 115 ? 1.258 -0.503 9.174 1.00 95.62 115 ILE A CA 1
ATOM 889 C C . ILE A 1 115 ? 2.555 -1.278 9.015 1.00 95.62 115 ILE A C 1
ATOM 891 O O . ILE A 1 115 ? 3.583 -0.873 9.558 1.00 95.62 115 ILE A O 1
ATOM 895 N N . ASP A 1 116 ? 2.481 -2.393 8.304 1.00 95.81 116 ASP A N 1
ATOM 896 C CA . ASP A 1 116 ? 3.643 -3.150 7.866 1.00 95.81 116 ASP A CA 1
ATOM 897 C C . ASP A 1 116 ? 3.973 -2.791 6.415 1.00 95.81 116 ASP A C 1
ATOM 899 O O . ASP A 1 116 ? 3.082 -2.445 5.631 1.00 95.81 116 ASP A O 1
ATOM 903 N N . VAL A 1 117 ? 5.256 -2.835 6.072 1.00 95.69 117 VAL A N 1
ATOM 904 C CA . VAL A 1 117 ? 5.759 -2.444 4.753 1.00 95.69 117 VAL A CA 1
ATOM 905 C C . VAL A 1 117 ? 6.524 -3.609 4.155 1.00 95.69 117 VAL A C 1
ATOM 907 O O . VAL A 1 117 ? 7.650 -3.893 4.561 1.00 95.69 117 VAL A O 1
ATOM 910 N N . ASP A 1 118 ? 5.943 -4.210 3.125 1.00 95.38 118 ASP A N 1
ATOM 911 C CA . ASP A 1 118 ? 6.569 -5.278 2.361 1.00 95.38 118 ASP A CA 1
ATOM 912 C C . ASP A 1 118 ? 7.088 -4.743 1.029 1.00 95.38 118 ASP A C 1
ATOM 914 O O . ASP A 1 118 ? 6.393 -4.051 0.286 1.00 95.38 118 ASP A O 1
ATOM 918 N N . ARG A 1 119 ? 8.345 -5.060 0.710 1.00 95.69 119 ARG A N 1
ATOM 919 C CA . ARG A 1 119 ? 8.984 -4.659 -0.547 1.00 95.69 119 ARG A CA 1
ATOM 920 C C . ARG A 1 119 ? 9.405 -5.885 -1.330 1.00 95.69 119 ARG A C 1
ATOM 922 O O . ARG A 1 119 ? 10.224 -6.679 -0.870 1.00 95.69 119 ARG A O 1
ATOM 929 N N . HIS A 1 120 ? 8.882 -5.996 -2.542 1.00 95.25 120 HIS A N 1
ATOM 930 C CA . HIS A 1 120 ? 9.189 -7.075 -3.464 1.00 95.25 120 HIS A CA 1
ATOM 931 C C . HIS A 1 120 ? 9.933 -6.527 -4.672 1.00 95.25 120 HIS A C 1
ATOM 933 O O . HIS A 1 120 ? 9.390 -5.753 -5.456 1.00 95.25 120 HIS A O 1
ATOM 939 N N . LEU A 1 121 ? 11.180 -6.960 -4.828 1.00 94.75 121 LEU A N 1
ATOM 940 C CA . LEU A 1 121 ? 11.960 -6.716 -6.031 1.00 94.75 121 LEU A CA 1
ATOM 941 C C . LEU A 1 121 ? 11.669 -7.835 -7.032 1.00 94.75 121 LEU A C 1
ATOM 943 O O . LEU A 1 121 ? 12.064 -8.981 -6.813 1.00 94.75 121 LEU A O 1
ATOM 947 N N . LEU A 1 122 ? 10.975 -7.506 -8.118 1.00 94.00 122 LEU A N 1
ATOM 948 C CA . LEU A 1 122 ? 10.716 -8.431 -9.217 1.00 94.00 122 LEU A CA 1
ATOM 949 C C . LEU A 1 122 ? 11.636 -8.105 -10.392 1.00 94.00 122 LEU A C 1
ATOM 951 O O . LEU A 1 122 ? 11.937 -6.942 -10.655 1.00 94.00 122 LEU A O 1
ATOM 955 N N . LEU A 1 123 ? 12.092 -9.143 -11.089 1.00 93.50 123 LEU A N 1
ATOM 956 C CA . LEU A 1 123 ? 12.992 -9.019 -12.232 1.00 93.50 123 LEU A CA 1
ATOM 957 C C . LEU A 1 123 ? 12.249 -9.388 -13.517 1.00 93.50 123 LEU A C 1
ATOM 959 O O . LEU A 1 123 ? 11.615 -10.440 -13.584 1.00 93.50 123 LEU A O 1
ATOM 963 N N . TYR A 1 124 ? 12.352 -8.539 -14.535 1.00 92.88 124 TYR A N 1
ATOM 964 C CA . TYR A 1 124 ? 11.709 -8.725 -15.839 1.00 92.88 124 TYR A CA 1
ATOM 965 C C . TYR A 1 124 ? 12.748 -8.732 -16.954 1.00 92.88 124 TYR A C 1
ATOM 967 O O . TYR A 1 124 ? 13.807 -8.134 -16.824 1.00 92.88 124 TYR A O 1
ATOM 975 N N . GLN A 1 125 ? 12.442 -9.378 -18.078 1.00 90.69 125 GLN A N 1
ATOM 976 C CA . GLN A 1 125 ? 13.368 -9.422 -19.215 1.00 90.69 125 GLN A CA 1
ATOM 977 C C . GLN A 1 125 ? 13.526 -8.060 -19.894 1.00 90.69 125 GLN A C 1
ATOM 979 O O . GLN A 1 125 ? 14.626 -7.667 -20.257 1.00 90.69 125 GLN A O 1
ATOM 984 N N . THR A 1 126 ? 12.425 -7.333 -20.085 1.00 89.88 126 THR A N 1
ATOM 985 C CA . THR A 1 126 ? 12.446 -6.009 -20.720 1.00 89.88 126 THR A CA 1
ATOM 986 C C . THR A 1 126 ? 11.371 -5.104 -20.117 1.00 89.88 126 THR A C 1
ATOM 988 O O . THR A 1 126 ? 10.398 -5.614 -19.548 1.00 89.88 126 THR A O 1
ATOM 991 N N . PRO A 1 127 ? 11.473 -3.772 -20.294 1.00 90.88 127 PRO A N 1
ATOM 992 C CA . PRO A 1 127 ? 10.426 -2.845 -19.862 1.00 90.88 127 PRO A CA 1
ATOM 993 C C . PRO A 1 127 ? 9.066 -3.143 -20.499 1.00 90.88 127 PRO A C 1
ATOM 995 O O . PRO A 1 127 ? 8.035 -2.913 -19.877 1.00 90.88 127 PRO A O 1
ATOM 998 N N . PHE A 1 128 ? 9.048 -3.701 -21.716 1.00 91.38 128 PHE A N 1
ATOM 999 C CA . PHE A 1 128 ? 7.812 -4.117 -22.381 1.00 91.38 128 PHE A CA 1
ATOM 1000 C C . PHE A 1 128 ? 7.086 -5.224 -21.619 1.00 91.38 128 PHE A C 1
ATOM 1002 O O . PHE A 1 128 ? 5.885 -5.101 -21.409 1.00 91.38 128 PHE A O 1
ATOM 1009 N N . HIS A 1 129 ? 7.809 -6.242 -21.141 1.00 92.69 129 HIS A N 1
ATOM 1010 C CA . HIS A 1 129 ? 7.212 -7.307 -20.332 1.00 92.69 129 HIS A CA 1
ATOM 1011 C C . HIS A 1 129 ? 6.650 -6.764 -19.015 1.00 92.69 129 HIS A C 1
ATOM 1013 O O . HIS A 1 129 ? 5.570 -7.169 -18.597 1.00 92.69 129 HIS A O 1
ATOM 1019 N N . LEU A 1 130 ? 7.355 -5.822 -18.377 1.00 93.31 130 LEU A N 1
ATOM 1020 C CA . LEU A 1 130 ? 6.858 -5.149 -17.177 1.00 93.31 130 LEU A CA 1
ATOM 1021 C C . LEU A 1 130 ? 5.563 -4.375 -17.467 1.00 93.31 130 LEU A C 1
ATOM 1023 O O . LEU A 1 130 ? 4.585 -4.525 -16.743 1.00 93.31 130 LEU A O 1
ATOM 1027 N N . MET A 1 131 ? 5.530 -3.570 -18.532 1.00 92.12 131 MET A N 1
ATOM 1028 C CA . MET A 1 131 ? 4.340 -2.796 -18.907 1.00 92.12 131 MET A CA 1
ATOM 1029 C C . MET A 1 131 ? 3.154 -3.687 -19.297 1.00 92.12 131 MET A C 1
ATOM 1031 O O . MET A 1 131 ? 2.021 -3.392 -18.925 1.00 92.12 131 MET A O 1
ATOM 1035 N N . GLU A 1 132 ? 3.402 -4.786 -20.010 1.00 93.19 132 GLU A N 1
ATOM 1036 C CA . GLU A 1 132 ? 2.378 -5.781 -20.337 1.00 93.19 132 GLU A CA 1
ATOM 1037 C C . GLU A 1 132 ? 1.830 -6.447 -19.071 1.00 93.19 132 GLU A C 1
ATOM 1039 O O . GLU A 1 132 ? 0.615 -6.556 -18.909 1.00 93.19 132 GLU A O 1
ATOM 1044 N N . TYR A 1 133 ? 2.707 -6.811 -18.132 1.00 94.06 133 TYR A N 1
ATOM 1045 C CA . TYR A 1 133 ? 2.310 -7.380 -16.848 1.00 94.06 133 TYR A CA 1
ATOM 1046 C C . TYR A 1 133 ? 1.455 -6.402 -16.030 1.00 94.06 133 TYR A C 1
ATOM 1048 O O . TYR A 1 133 ? 0.388 -6.775 -15.547 1.00 94.06 133 TYR A O 1
ATOM 1056 N N . LEU A 1 134 ? 1.848 -5.127 -15.953 1.00 92.75 134 LEU A N 1
ATOM 1057 C CA . LEU A 1 134 ? 1.052 -4.079 -15.301 1.00 92.75 134 LEU A CA 1
ATOM 1058 C C . LEU A 1 134 ? -0.307 -3.878 -15.981 1.00 92.75 134 LEU A C 1
ATOM 1060 O O . LEU A 1 134 ? -1.317 -3.700 -15.303 1.00 92.75 134 LEU A O 1
ATOM 1064 N N . SER A 1 135 ? -0.362 -3.951 -17.313 1.00 91.69 135 SER A N 1
ATOM 1065 C CA . SER A 1 135 ? -1.627 -3.916 -18.051 1.00 91.69 135 SER A CA 1
ATOM 1066 C C . SER A 1 135 ? -2.513 -5.117 -17.729 1.00 91.69 135 SER A C 1
ATOM 1068 O O . SER A 1 135 ? -3.718 -4.941 -17.563 1.00 91.69 135 SER A O 1
ATOM 1070 N N . ALA A 1 136 ? -1.944 -6.317 -17.618 1.00 94.06 136 ALA A N 1
ATOM 1071 C CA . ALA A 1 136 ? -2.682 -7.528 -17.272 1.00 94.06 136 ALA A CA 1
ATOM 1072 C C . ALA A 1 136 ? -3.190 -7.511 -15.819 1.00 94.06 136 ALA A C 1
ATOM 1074 O O . ALA A 1 136 ? -4.273 -8.022 -15.544 1.00 94.06 136 ALA A O 1
ATOM 1075 N N . MET A 1 137 ? -2.443 -6.886 -14.904 1.00 90.94 137 MET A N 1
ATOM 1076 C CA . MET A 1 137 ? -2.859 -6.671 -13.513 1.00 90.94 137 MET A CA 1
ATOM 1077 C C . MET A 1 137 ? -3.965 -5.619 -13.359 1.00 90.94 137 MET A C 1
ATOM 1079 O O . MET A 1 137 ? -4.556 -5.526 -12.290 1.00 90.94 137 MET A O 1
ATOM 1083 N N . GLY A 1 138 ? -4.234 -4.812 -14.390 1.00 90.06 138 GLY A N 1
ATOM 1084 C CA . GLY A 1 138 ? -5.102 -3.639 -14.265 1.00 90.06 138 GLY A CA 1
ATOM 1085 C C . GLY A 1 138 ? -4.426 -2.447 -13.579 1.00 90.06 138 GLY A C 1
ATOM 1086 O O . GLY A 1 138 ? -5.093 -1.469 -13.270 1.00 90.06 138 GLY A O 1
ATOM 1087 N N . 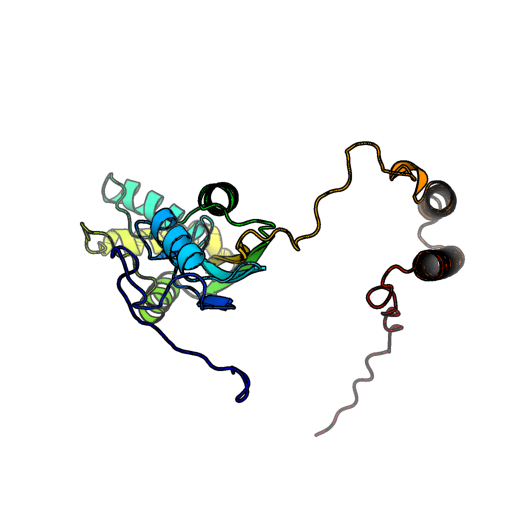GLU A 1 139 ? -3.101 -2.482 -13.410 1.00 91.69 139 GLU A N 1
ATOM 1088 C CA . GLU A 1 139 ? -2.292 -1.439 -12.760 1.00 91.69 139 GLU A CA 1
ATOM 1089 C C . GLU A 1 139 ? -1.787 -0.364 -13.746 1.00 91.69 139 GLU A C 1
ATOM 1091 O O . GLU A 1 139 ? -0.813 0.350 -13.506 1.00 91.69 139 GLU A O 1
ATOM 1096 N N . SER A 1 140 ? -2.454 -0.242 -14.897 1.00 88.38 140 SER A N 1
ATOM 1097 C CA . SER A 1 140 ? -2.189 0.821 -15.870 1.00 88.38 140 SER A CA 1
ATOM 1098 C C . SER A 1 140 ? -2.781 2.142 -15.404 1.00 88.38 140 SER A C 1
ATOM 1100 O O . SER A 1 140 ? -3.951 2.205 -15.038 1.00 88.38 140 SER A O 1
ATOM 1102 N N . ALA A 1 141 ? -2.005 3.222 -15.490 1.00 86.50 141 ALA A N 1
ATOM 1103 C CA . ALA A 1 141 ? -2.402 4.512 -14.944 1.00 86.50 141 ALA A CA 1
ATOM 1104 C C . ALA A 1 141 ? -3.784 5.010 -15.423 1.00 86.50 141 ALA A C 1
ATOM 1106 O O . ALA A 1 141 ? -4.068 5.149 -16.621 1.00 86.50 141 ALA A O 1
ATOM 1107 N N . CYS A 1 142 ? -4.645 5.341 -14.457 1.00 83.69 142 CYS A N 1
ATOM 1108 C CA . CYS A 1 142 ? -6.004 5.829 -14.681 1.00 83.69 142 CYS A CA 1
ATOM 1109 C C . CYS A 1 142 ? -6.087 7.334 -14.397 1.00 83.69 142 CYS A C 1
ATOM 1111 O O . CYS A 1 142 ? -6.575 7.769 -13.362 1.00 83.69 142 CYS A O 1
ATOM 1113 N N . HIS A 1 143 ? -5.584 8.154 -15.318 1.00 84.94 143 HIS A N 1
ATOM 1114 C CA . HIS A 1 143 ? -5.710 9.610 -15.215 1.00 84.94 143 HIS A CA 1
ATOM 1115 C C . HIS A 1 143 ? -6.909 10.124 -16.011 1.00 84.94 143 HIS A C 1
ATOM 1117 O O . HIS A 1 143 ? -7.214 9.601 -17.082 1.00 84.94 143 HIS A O 1
ATOM 1123 N N . TYR A 1 144 ? -7.525 11.219 -15.553 1.00 83.75 144 TYR A N 1
ATOM 1124 C CA . TYR A 1 144 ? -8.574 11.912 -16.311 1.00 83.75 144 TYR A CA 1
ATOM 1125 C C . TYR A 1 144 ? -8.084 12.358 -17.702 1.00 83.75 144 TYR A C 1
ATOM 1127 O O . TYR A 1 144 ? -8.767 12.182 -18.708 1.00 83.75 144 TYR A O 1
ATOM 1135 N N . LYS A 1 145 ? -6.855 12.891 -17.779 1.00 83.88 145 LYS A N 1
ATOM 1136 C CA . LYS A 1 145 ? -6.175 13.210 -19.043 1.00 83.88 145 LYS A CA 1
ATOM 1137 C C . LYS A 1 145 ? -5.165 12.119 -19.373 1.00 83.88 145 LYS A C 1
ATOM 1139 O O . LYS A 1 145 ? -4.032 12.158 -18.899 1.00 83.88 145 LYS A O 1
ATOM 1144 N N . ARG A 1 146 ? -5.575 11.156 -20.198 1.00 81.62 146 ARG A N 1
ATOM 1145 C CA . ARG A 1 146 ? -4.673 10.124 -20.720 1.00 81.62 146 ARG A CA 1
ATOM 1146 C C . ARG A 1 146 ? -3.966 10.619 -21.975 1.00 81.62 146 ARG A C 1
ATOM 1148 O O . ARG A 1 146 ? -4.603 11.124 -22.898 1.00 81.62 146 ARG A O 1
ATOM 1155 N N . HIS A 1 147 ? -2.656 10.420 -22.018 1.00 84.69 147 HIS A N 1
ATOM 1156 C CA . HIS A 1 147 ? -1.857 10.611 -23.220 1.00 84.69 147 HIS A CA 1
ATOM 1157 C C . HIS A 1 147 ? -1.324 9.253 -23.685 1.00 84.69 147 HIS A C 1
ATOM 1159 O O . HIS A 1 147 ? -0.838 8.486 -22.852 1.00 84.69 147 HIS A O 1
ATOM 1165 N N . PRO A 1 148 ? -1.418 8.928 -24.985 1.00 86.00 148 PRO A N 1
ATOM 1166 C CA . PRO A 1 148 ? -0.841 7.696 -25.499 1.00 86.00 148 PRO A CA 1
ATOM 1167 C C . PRO A 1 148 ? 0.685 7.732 -25.365 1.00 86.00 148 PRO A C 1
ATOM 1169 O O . PRO A 1 148 ? 1.309 8.786 -25.509 1.00 86.00 148 PRO A O 1
ATOM 1172 N N . LEU A 1 149 ? 1.280 6.569 -25.112 1.00 86.00 149 LEU A N 1
ATOM 1173 C CA . LEU A 1 149 ? 2.730 6.415 -25.070 1.00 86.00 149 LEU A CA 1
ATOM 1174 C C . LEU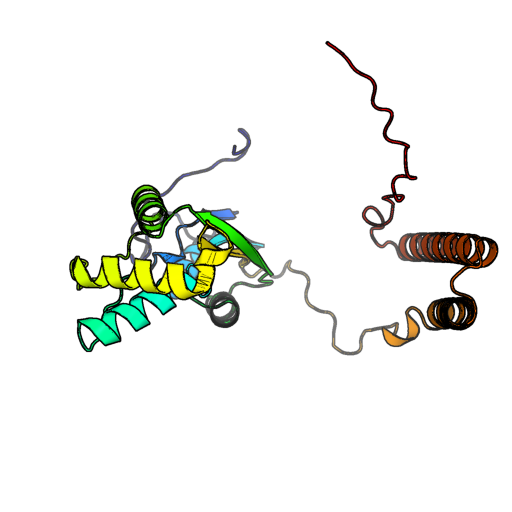 A 1 149 ? 3.313 6.581 -26.478 1.00 86.00 149 LEU A C 1
ATOM 1176 O O . LEU A 1 149 ? 2.909 5.890 -27.413 1.00 86.00 149 LEU A O 1
ATOM 1180 N N . ASN A 1 150 ? 4.263 7.507 -26.632 1.00 89.81 150 ASN A N 1
ATOM 1181 C CA . ASN A 1 150 ? 4.992 7.670 -27.887 1.00 89.81 150 ASN A CA 1
ATOM 1182 C C . ASN A 1 150 ? 6.002 6.520 -28.043 1.00 89.81 150 ASN A C 1
ATOM 1184 O O . ASN A 1 150 ? 6.727 6.188 -27.104 1.00 89.81 150 ASN A O 1
ATOM 1188 N N . ARG A 1 151 ? 6.082 5.944 -29.245 1.00 92.00 151 ARG A N 1
ATOM 1189 C CA . ARG A 1 151 ? 7.059 4.911 -29.600 1.00 92.00 151 ARG A CA 1
ATOM 1190 C C . ARG A 1 151 ? 8.493 5.344 -29.292 1.00 92.00 151 ARG A C 1
ATOM 1192 O O . ARG A 1 151 ? 9.249 4.543 -28.753 1.00 92.00 151 ARG A O 1
ATOM 1199 N N . ASP A 1 152 ? 8.846 6.591 -29.591 1.00 93.62 152 ASP A N 1
ATOM 1200 C CA . ASP A 1 152 ? 10.209 7.094 -29.378 1.00 93.62 152 ASP A CA 1
ATOM 1201 C C . ASP A 1 152 ? 10.558 7.142 -27.885 1.00 93.62 152 ASP A C 1
ATOM 1203 O O . ASP A 1 152 ? 11.658 6.770 -27.487 1.00 93.62 152 ASP A O 1
ATOM 1207 N N . VAL A 1 153 ? 9.582 7.497 -27.042 1.00 93.19 153 VAL A N 1
ATOM 1208 C CA . VAL A 1 153 ? 9.725 7.462 -25.579 1.00 93.19 153 VAL A CA 1
ATOM 1209 C C . VAL A 1 153 ? 9.912 6.029 -25.091 1.00 93.19 153 VAL A C 1
ATOM 1211 O O . VAL A 1 153 ? 10.774 5.788 -24.257 1.00 93.19 153 VAL A O 1
ATOM 1214 N N . LEU A 1 154 ? 9.151 5.065 -25.615 1.00 92.69 154 LEU A N 1
ATOM 1215 C CA . LEU A 1 154 ? 9.283 3.659 -25.216 1.00 92.69 154 LEU A CA 1
ATOM 1216 C C . LEU A 1 154 ? 10.662 3.087 -25.560 1.00 92.69 154 LEU A C 1
ATOM 1218 O O . LEU A 1 154 ? 11.254 2.373 -24.750 1.00 92.69 154 LEU A O 1
ATOM 1222 N N . LEU A 1 155 ? 11.188 3.421 -26.741 1.00 93.56 155 LEU A N 1
ATOM 1223 C CA . LEU A 1 155 ? 12.537 3.028 -27.146 1.00 93.56 155 LEU A CA 1
ATOM 1224 C C . LEU A 1 155 ? 13.602 3.697 -26.269 1.00 93.56 155 LEU A C 1
ATOM 1226 O O . LEU A 1 155 ? 14.539 3.024 -25.845 1.00 93.56 155 LEU A O 1
ATOM 1230 N N . ALA A 1 156 ? 13.427 4.979 -25.941 1.00 93.44 156 ALA A N 1
ATOM 1231 C CA . ALA A 1 156 ? 14.316 5.695 -25.033 1.00 93.44 156 ALA A CA 1
ATOM 1232 C C . ALA A 1 156 ? 14.301 5.095 -23.616 1.00 93.44 156 ALA A C 1
ATOM 1234 O O . ALA A 1 156 ? 15.364 4.888 -23.044 1.00 93.44 156 ALA A O 1
ATOM 1235 N N . VAL A 1 157 ? 13.132 4.723 -23.077 1.00 93.25 157 VAL A N 1
ATOM 1236 C CA . VAL A 1 157 ? 13.020 4.008 -21.790 1.00 93.25 157 VAL A CA 1
ATOM 1237 C C . VAL A 1 157 ? 13.781 2.683 -21.828 1.00 93.25 157 VAL A C 1
ATOM 1239 O O . VAL A 1 157 ? 14.476 2.341 -20.879 1.00 93.25 157 VAL A O 1
ATOM 1242 N N . CYS A 1 158 ? 13.696 1.933 -22.927 1.00 91.19 158 CYS A N 1
ATOM 1243 C CA . CYS A 1 158 ? 14.455 0.690 -23.057 1.00 91.19 158 CYS A CA 1
ATOM 1244 C C . CYS A 1 158 ? 15.965 0.934 -23.078 1.00 91.19 158 CYS A C 1
ATOM 1246 O O . CYS A 1 158 ? 16.700 0.228 -22.394 1.00 91.19 158 CYS A O 1
ATOM 1248 N N . ALA A 1 159 ? 16.417 1.952 -23.812 1.00 91.00 159 ALA A N 1
ATOM 1249 C CA . ALA A 1 159 ? 17.827 2.317 -23.869 1.00 91.00 159 ALA A CA 1
ATOM 1250 C C . ALA A 1 159 ? 18.363 2.792 -22.507 1.00 91.00 159 ALA A C 1
ATOM 1252 O O . ALA A 1 159 ? 19.480 2.439 -22.136 1.00 91.00 159 ALA A O 1
ATOM 1253 N N . THR A 1 160 ? 17.580 3.554 -21.735 1.00 90.88 160 THR A N 1
ATOM 1254 C CA . THR A 1 160 ? 17.994 4.021 -20.401 1.00 90.88 160 THR A CA 1
ATOM 1255 C C . THR A 1 160 ? 18.035 2.889 -19.378 1.00 90.88 160 THR A C 1
ATOM 1257 O O . THR A 1 160 ? 18.988 2.812 -18.601 1.00 90.88 160 THR A O 1
ATOM 1260 N N . TYR A 1 161 ? 17.068 1.967 -19.417 1.00 90.44 161 TYR A N 1
ATOM 1261 C CA . TYR A 1 161 ? 17.106 0.746 -18.609 1.00 90.44 161 TYR A CA 1
ATOM 1262 C C . TYR A 1 161 ? 18.332 -0.114 -18.927 1.00 90.44 161 TYR A C 1
ATOM 1264 O O . TYR A 1 161 ? 18.998 -0.576 -18.003 1.00 90.44 161 TYR A O 1
ATOM 1272 N N . ASP A 1 162 ? 18.650 -0.310 -20.208 1.00 88.31 162 ASP A N 1
ATOM 1273 C CA . ASP A 1 162 ? 19.819 -1.087 -20.634 1.00 88.31 162 ASP A CA 1
ATOM 1274 C C . ASP A 1 162 ? 21.135 -0.405 -20.221 1.00 88.31 162 ASP A C 1
ATOM 1276 O O . ASP A 1 162 ? 22.037 -1.039 -19.678 1.00 88.31 162 ASP A O 1
ATOM 1280 N N . ALA A 1 163 ? 21.222 0.922 -20.342 1.00 88.56 163 ALA A N 1
ATOM 1281 C CA . ALA A 1 163 ? 22.391 1.675 -19.893 1.00 88.56 163 ALA A CA 1
ATOM 1282 C C . ALA A 1 163 ? 22.649 1.547 -18.376 1.00 88.56 163 ALA A C 1
ATOM 1284 O O . ALA A 1 163 ? 23.806 1.486 -17.953 1.00 88.56 163 ALA A O 1
ATOM 1285 N N . MET A 1 164 ? 21.592 1.498 -17.557 1.00 87.00 164 MET A N 1
ATOM 1286 C CA . MET A 1 164 ? 21.706 1.427 -16.093 1.00 87.00 164 MET A CA 1
ATOM 1287 C C . MET A 1 164 ? 21.810 -0.007 -15.557 1.00 87.00 164 MET A C 1
ATOM 1289 O O . MET A 1 164 ? 22.576 -0.260 -14.625 1.00 87.00 164 MET A O 1
ATOM 1293 N N . TYR A 1 165 ? 21.068 -0.953 -16.141 1.00 85.56 165 TYR A N 1
ATOM 1294 C CA . TYR A 1 165 ? 20.910 -2.322 -15.633 1.00 85.56 165 TYR A CA 1
ATOM 1295 C C . TYR A 1 165 ? 21.366 -3.423 -16.597 1.00 85.56 165 TYR A C 1
ATOM 1297 O O . TYR A 1 165 ? 21.322 -4.594 -16.222 1.00 85.56 165 TYR A O 1
ATOM 1305 N N . GLY A 1 166 ? 21.874 -3.094 -17.788 1.00 73.38 166 GLY A N 1
ATOM 1306 C CA . GLY A 1 166 ? 22.230 -4.059 -18.841 1.00 73.38 166 GLY A CA 1
ATOM 1307 C C . GLY A 1 166 ? 23.266 -5.119 -18.446 1.00 73.38 166 GLY A C 1
ATOM 1308 O O . GLY A 1 166 ? 23.383 -6.150 -19.097 1.00 73.38 166 GLY A O 1
ATOM 1309 N N . LYS A 1 167 ? 23.980 -4.937 -17.325 1.00 75.31 167 LYS A N 1
ATOM 1310 C CA . LYS A 1 167 ? 24.875 -5.965 -16.759 1.00 75.31 167 LYS A CA 1
ATOM 1311 C C . LYS A 1 167 ? 24.146 -7.195 -16.212 1.00 75.31 167 LYS A C 1
ATOM 1313 O O . LYS A 1 167 ? 24.770 -8.244 -16.101 1.00 75.31 167 LYS A O 1
ATOM 1318 N N . ASN A 1 168 ? 22.877 -7.060 -15.834 1.00 73.12 168 ASN A N 1
ATOM 1319 C CA . ASN A 1 168 ? 22.140 -8.095 -15.109 1.00 73.12 168 ASN A CA 1
ATOM 1320 C C . ASN A 1 168 ? 21.189 -8.909 -16.000 1.00 73.12 168 ASN A C 1
ATOM 1322 O O . ASN A 1 168 ? 20.479 -9.755 -15.462 1.00 73.12 168 ASN A O 1
ATOM 1326 N N . GLU A 1 169 ? 21.144 -8.642 -17.315 1.00 81.56 169 GLU A N 1
ATOM 1327 C CA . GLU A 1 169 ? 20.210 -9.200 -18.323 1.00 81.56 169 GLU A CA 1
ATOM 1328 C C . GLU A 1 169 ? 18.708 -8.973 -18.043 1.00 81.56 169 GLU A C 1
ATOM 1330 O O . GLU A 1 169 ? 17.896 -8.990 -18.964 1.00 81.56 169 GLU A O 1
ATOM 1335 N N . LEU A 1 170 ? 18.334 -8.729 -16.787 1.00 90.00 170 LEU A N 1
ATOM 1336 C CA . LEU A 1 170 ? 16.991 -8.462 -16.303 1.00 90.00 170 LEU A CA 1
ATOM 1337 C C . LEU A 1 170 ? 16.918 -7.065 -15.688 1.00 90.00 170 LEU A C 1
ATOM 1339 O O . LEU A 1 170 ? 17.851 -6.593 -15.032 1.00 90.00 170 LEU A O 1
ATOM 1343 N N . ILE A 1 171 ? 15.760 -6.435 -15.845 1.00 91.00 171 ILE A N 1
ATOM 1344 C CA . ILE A 1 171 ? 15.444 -5.143 -15.253 1.00 91.00 171 ILE A CA 1
ATOM 1345 C C . ILE A 1 171 ? 14.737 -5.322 -13.901 1.00 91.00 171 ILE A C 1
ATOM 1347 O O . ILE A 1 171 ? 13.849 -6.173 -13.779 1.00 91.00 171 ILE A O 1
ATOM 1351 N N . PRO A 1 172 ? 15.092 -4.527 -12.880 1.00 93.19 172 PRO A N 1
ATOM 1352 C CA . PRO A 1 172 ? 14.368 -4.510 -11.621 1.00 93.19 172 PRO A CA 1
ATOM 1353 C C . PRO A 1 172 ? 13.086 -3.678 -11.710 1.00 93.19 172 PRO A C 1
ATOM 1355 O O . PRO A 1 172 ? 13.042 -2.631 -12.361 1.00 93.19 172 PRO A O 1
ATOM 1358 N N . ALA A 1 173 ? 12.059 -4.133 -11.002 1.00 94.56 173 ALA A N 1
ATOM 1359 C CA . ALA A 1 173 ? 10.872 -3.361 -10.677 1.00 94.56 173 ALA A CA 1
ATOM 1360 C C . ALA A 1 173 ? 10.480 -3.636 -9.224 1.00 94.56 173 ALA A C 1
ATOM 1362 O O . ALA A 1 173 ? 10.173 -4.775 -8.852 1.00 94.56 173 ALA A O 1
ATOM 1363 N N . THR A 1 174 ? 10.497 -2.589 -8.407 1.00 95.62 174 THR A N 1
ATOM 1364 C CA . THR A 1 174 ? 10.145 -2.690 -6.993 1.00 95.62 174 THR A CA 1
ATOM 1365 C C . THR A 1 174 ? 8.649 -2.468 -6.792 1.00 95.62 174 THR A C 1
ATOM 1367 O O . THR A 1 174 ? 8.085 -1.487 -7.267 1.00 95.62 174 THR A O 1
ATOM 1370 N N . PHE A 1 175 ? 8.003 -3.359 -6.044 1.00 95.50 175 PHE A N 1
ATOM 1371 C CA . PHE A 1 175 ? 6.627 -3.216 -5.575 1.00 95.50 175 PHE A CA 1
ATOM 1372 C C . PHE A 1 175 ? 6.647 -3.046 -4.061 1.00 95.50 175 PHE A C 1
ATOM 1374 O O . PHE A 1 175 ? 7.139 -3.917 -3.345 1.00 95.50 175 PHE A O 1
ATOM 1381 N N . GLU A 1 176 ? 6.135 -1.920 -3.575 1.00 96.00 176 GLU A N 1
ATOM 1382 C CA . GLU A 1 176 ? 5.971 -1.661 -2.149 1.00 96.00 176 GLU A CA 1
ATOM 1383 C C . GLU A 1 176 ? 4.501 -1.861 -1.797 1.00 96.00 176 GLU A C 1
ATOM 1385 O O . GLU A 1 176 ? 3.630 -1.246 -2.402 1.00 96.00 176 GLU A O 1
ATOM 1390 N N . MET A 1 177 ? 4.216 -2.721 -0.831 1.00 96.31 177 MET A N 1
ATOM 1391 C CA . MET A 1 177 ? 2.871 -2.982 -0.343 1.00 96.31 177 MET A CA 1
ATOM 1392 C C . MET A 1 177 ? 2.779 -2.576 1.118 1.00 96.31 177 MET A C 1
ATOM 1394 O O . MET A 1 177 ? 3.619 -2.942 1.939 1.00 96.31 177 MET A O 1
ATOM 1398 N N . PHE A 1 178 ? 1.739 -1.820 1.438 1.00 96.88 178 PHE A N 1
ATOM 1399 C CA . PHE A 1 178 ? 1.386 -1.512 2.812 1.00 96.88 178 PHE A CA 1
ATOM 1400 C C . PHE A 1 178 ? 0.309 -2.468 3.280 1.00 96.88 178 PHE A C 1
ATOM 1402 O O . PHE A 1 178 ? -0.725 -2.592 2.626 1.00 96.88 178 PHE A O 1
ATOM 1409 N N . HIS A 1 179 ? 0.547 -3.110 4.417 1.00 96.88 179 HIS A N 1
ATOM 1410 C CA . HIS A 1 179 ? -0.428 -3.925 5.123 1.00 96.88 179 HIS A CA 1
ATOM 1411 C C . HIS A 1 179 ? -0.849 -3.183 6.382 1.00 96.88 179 HIS A C 1
ATOM 1413 O O . HIS A 1 179 ? -0.097 -3.094 7.350 1.00 96.88 179 HIS A O 1
ATOM 1419 N N . THR A 1 180 ? -2.058 -2.641 6.365 1.00 96.50 180 THR A N 1
ATOM 1420 C CA . THR A 1 180 ? -2.568 -1.821 7.457 1.00 96.50 180 THR A CA 1
ATOM 1421 C C . THR A 1 180 ? -3.676 -2.553 8.179 1.00 96.50 180 THR A C 1
ATOM 1423 O O . THR A 1 180 ? -4.644 -2.997 7.561 1.00 96.50 180 THR A O 1
ATOM 1426 N N . ILE A 1 181 ? -3.572 -2.609 9.501 1.00 96.94 181 ILE A N 1
ATOM 1427 C CA . ILE A 1 181 ? -4.672 -2.979 10.384 1.00 96.94 181 ILE A CA 1
ATOM 1428 C C . ILE A 1 181 ? -4.949 -1.838 11.360 1.00 96.94 181 ILE A C 1
ATOM 1430 O O . ILE A 1 181 ? -4.027 -1.279 11.956 1.00 96.94 181 ILE A O 1
ATOM 1434 N N . ALA A 1 182 ? -6.218 -1.462 11.497 1.00 95.88 182 ALA A N 1
ATOM 1435 C CA . ALA A 1 182 ? -6.635 -0.348 12.340 1.00 95.88 182 ALA A CA 1
ATOM 1436 C C . ALA A 1 182 ? -8.010 -0.613 12.967 1.00 95.88 182 ALA A C 1
ATOM 1438 O O . ALA A 1 182 ? -8.890 -1.185 12.325 1.00 95.88 182 ALA A O 1
ATOM 1439 N N . TRP A 1 183 ? -8.218 -0.186 14.214 1.00 95.88 183 TRP A N 1
ATOM 1440 C CA . TRP A 1 183 ? -9.421 -0.509 14.989 1.00 95.88 183 TRP A CA 1
ATOM 1441 C C . TRP A 1 183 ? -10.341 0.694 15.157 1.00 95.88 183 TRP A C 1
ATOM 1443 O O . TRP A 1 183 ? -9.902 1.820 15.391 1.00 95.88 183 TRP A O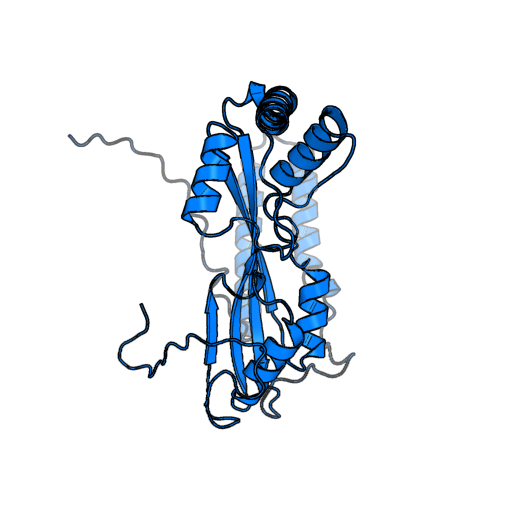 1
ATOM 1453 N N . SER A 1 184 ? -11.647 0.457 15.097 1.00 95.38 184 SER A N 1
ATOM 1454 C CA . SER A 1 184 ? -12.654 1.445 15.466 1.00 95.38 184 SER A CA 1
ATOM 1455 C C . SER A 1 184 ? -12.573 1.720 16.976 1.00 95.38 184 SER A C 1
ATOM 1457 O O . SER A 1 184 ? -12.467 0.771 17.762 1.00 95.38 184 SER A O 1
ATOM 1459 N N . PRO A 1 185 ? -12.616 2.987 17.430 1.00 93.00 185 PRO A N 1
ATOM 1460 C CA . PRO A 1 185 ? -12.439 3.319 18.839 1.00 93.00 185 PRO A CA 1
ATOM 1461 C C . PRO A 1 185 ? -13.433 2.617 19.768 1.00 93.00 185 PRO A C 1
ATOM 1463 O O . PRO A 1 185 ? -14.651 2.684 19.578 1.00 93.00 185 PRO A O 1
ATOM 1466 N N . SER A 1 186 ? -12.914 2.007 20.832 1.00 91.06 186 SER A N 1
ATOM 1467 C CA . SER A 1 186 ? -13.722 1.374 21.874 1.00 91.06 186 SER A CA 1
ATOM 1468 C C . SER A 1 186 ? -13.171 1.671 23.270 1.00 91.06 186 SER A C 1
ATOM 1470 O O . SER A 1 186 ? -11.955 1.690 23.455 1.00 91.06 186 SER A O 1
ATOM 1472 N N . PRO A 1 187 ? -14.027 1.860 24.294 1.00 86.94 187 PRO A N 1
ATOM 1473 C CA . PRO A 1 187 ? -13.570 1.970 25.680 1.00 86.94 187 PRO A CA 1
ATOM 1474 C C . PRO A 1 187 ? -12.923 0.681 26.215 1.00 86.94 187 PRO A C 1
ATOM 1476 O O . PRO A 1 187 ? -12.245 0.747 27.235 1.00 86.94 187 PRO A O 1
ATOM 1479 N N . THR A 1 188 ? -13.129 -0.467 25.554 1.00 86.56 188 THR A N 1
ATOM 1480 C CA . THR A 1 188 ? -12.520 -1.763 25.912 1.00 86.56 188 THR A CA 1
ATOM 1481 C C . THR A 1 188 ? -11.047 -1.871 25.521 1.00 86.56 188 THR A C 1
ATOM 1483 O O . THR A 1 188 ? -10.361 -2.769 26.001 1.00 86.56 188 THR A O 1
ATOM 1486 N N . GLN A 1 189 ? -10.552 -0.967 24.672 1.00 86.12 189 GLN A N 1
ATOM 1487 C CA . GLN A 1 189 ? -9.179 -1.009 24.179 1.00 86.12 189 GLN A CA 1
ATOM 1488 C C . GLN A 1 189 ? -8.175 -0.692 25.286 1.00 86.12 189 GLN A C 1
ATOM 1490 O O . GLN A 1 189 ? -8.383 0.201 26.114 1.00 86.12 189 GLN A O 1
ATOM 1495 N N . ALA A 1 190 ? -7.055 -1.418 25.271 1.00 78.88 190 ALA A N 1
ATOM 1496 C CA . ALA A 1 190 ? -5.953 -1.188 26.190 1.00 78.88 190 ALA A CA 1
ATOM 1497 C C . ALA A 1 190 ? -5.413 0.235 26.002 1.00 78.88 190 ALA A C 1
ATOM 1499 O O . ALA A 1 190 ? -4.932 0.606 24.930 1.00 78.88 190 ALA A O 1
ATOM 1500 N N . LYS A 1 191 ? -5.501 1.043 27.060 1.00 79.50 191 LYS A N 1
ATOM 1501 C CA . LYS A 1 191 ? -4.901 2.375 27.081 1.00 79.50 191 LYS A CA 1
ATOM 1502 C C . LYS A 1 191 ? -3.429 2.253 27.471 1.00 79.50 191 LYS A C 1
ATOM 1504 O O . LYS A 1 191 ? -3.118 1.462 28.365 1.00 79.50 191 LYS A O 1
ATOM 1509 N N . PRO A 1 192 ? -2.530 3.040 26.856 1.00 77.62 192 PRO A N 1
ATOM 1510 C CA . PRO A 1 192 ? -1.166 3.161 27.347 1.00 77.62 192 PRO A CA 1
ATOM 1511 C C . PRO A 1 192 ? -1.171 3.517 28.838 1.00 77.62 192 PRO A C 1
ATOM 1513 O O . PRO A 1 192 ? -1.944 4.377 29.267 1.00 77.62 192 PRO A O 1
ATOM 1516 N N . LEU A 1 193 ? -0.317 2.854 29.620 1.00 78.25 193 LEU A N 1
ATOM 1517 C CA . LEU A 1 193 ? -0.100 3.219 31.018 1.00 78.25 193 LEU A CA 1
ATOM 1518 C C . LEU A 1 193 ? 0.458 4.644 31.108 1.00 78.25 193 LEU A C 1
ATOM 1520 O O . LEU A 1 193 ? 1.074 5.151 30.164 1.00 78.25 193 LEU A O 1
ATOM 1524 N N . GLU A 1 194 ? 0.269 5.290 32.257 1.00 81.88 194 GLU A N 1
ATOM 1525 C CA . GLU A 1 194 ? 0.770 6.648 32.458 1.00 81.88 194 GLU A CA 1
ATOM 1526 C C . GLU A 1 194 ? 2.288 6.717 32.254 1.00 81.88 194 GLU A C 1
ATOM 1528 O O . GLU A 1 194 ? 3.040 5.826 32.669 1.00 81.88 194 GLU A O 1
ATOM 1533 N N . ARG A 1 195 ? 2.761 7.781 31.592 1.00 76.69 195 ARG A N 1
ATOM 1534 C CA . ARG A 1 195 ? 4.199 7.997 31.385 1.00 76.69 195 ARG A CA 1
ATOM 1535 C C . ARG A 1 195 ? 4.903 8.032 32.744 1.00 76.69 195 ARG A C 1
ATOM 1537 O O . ARG A 1 195 ? 4.517 8.798 33.615 1.00 76.69 195 ARG A O 1
ATOM 1544 N N . GLY A 1 196 ? 5.948 7.220 32.906 1.00 76.44 196 GLY A N 1
ATOM 1545 C CA . GLY A 1 196 ? 6.685 7.090 34.172 1.00 76.44 196 GLY A CA 1
ATOM 1546 C C . GLY A 1 196 ? 6.250 5.915 35.055 1.00 76.44 196 GLY A C 1
ATOM 1547 O O . GLY A 1 196 ? 6.924 5.630 36.035 1.00 76.44 196 GLY A O 1
ATOM 1548 N N . SER A 1 197 ? 5.210 5.167 34.673 1.00 76.50 197 SER A N 1
ATOM 1549 C CA . SER A 1 197 ? 4.818 3.898 35.322 1.00 76.50 197 SER A CA 1
ATOM 1550 C C . SER A 1 197 ? 5.769 2.721 35.041 1.00 76.50 197 SER A C 1
ATOM 1552 O O . SER A 1 197 ? 5.553 1.605 35.515 1.00 76.50 197 SER A O 1
ATOM 1554 N N . GLY A 1 198 ? 6.829 2.947 34.258 1.00 72.75 198 GLY A N 1
ATOM 1555 C CA . GLY A 1 198 ? 7.847 1.944 33.973 1.00 72.75 198 GLY A CA 1
ATOM 1556 C C . GLY A 1 198 ? 8.626 1.580 35.236 1.00 72.75 198 GLY A C 1
ATOM 1557 O O . GLY A 1 198 ? 9.506 2.320 35.654 1.00 72.75 198 GLY A O 1
ATOM 1558 N N . MET A 1 199 ? 8.328 0.417 35.816 1.00 72.62 199 MET A N 1
ATOM 1559 C CA . MET A 1 199 ? 8.992 -0.098 37.024 1.00 72.62 199 MET A CA 1
ATOM 1560 C C . MET A 1 199 ? 10.455 -0.503 36.792 1.00 72.62 199 MET A C 1
ATOM 1562 O O . MET A 1 199 ? 11.231 -0.603 37.739 1.00 72.62 199 MET A O 1
ATOM 1566 N N . VAL A 1 200 ? 10.833 -0.774 35.539 1.00 71.44 200 VAL A N 1
ATOM 1567 C CA . VAL A 1 200 ? 12.171 -1.242 35.170 1.00 71.44 200 VAL A CA 1
ATOM 1568 C C . VAL A 1 200 ? 12.680 -0.403 34.001 1.00 71.44 200 VAL A C 1
ATOM 1570 O O . VAL A 1 200 ? 12.039 -0.389 32.947 1.00 71.44 200 VAL A O 1
ATOM 1573 N N . PRO A 1 201 ? 13.819 0.293 34.142 1.00 69.69 201 PRO A N 1
ATOM 1574 C CA . PRO A 1 201 ? 14.416 0.994 33.019 1.00 69.69 201 PRO A CA 1
ATOM 1575 C C . PRO A 1 201 ? 14.916 -0.020 31.982 1.00 69.69 201 PRO A C 1
ATOM 1577 O O . PRO A 1 201 ? 15.612 -0.976 32.310 1.00 69.69 201 PRO A O 1
ATOM 1580 N N . LEU A 1 202 ? 14.617 0.201 30.700 1.00 65.94 202 LEU A N 1
ATOM 1581 C CA . LEU A 1 202 ? 15.102 -0.665 29.612 1.00 65.94 202 LEU A CA 1
ATOM 1582 C C . LEU A 1 202 ? 16.639 -0.760 29.579 1.00 65.94 202 LEU A C 1
ATOM 1584 O O . LEU A 1 202 ? 17.188 -1.772 29.158 1.00 65.94 202 LEU A O 1
ATOM 1588 N N . SER A 1 203 ? 17.352 0.252 30.085 1.00 68.00 203 SER A N 1
ATOM 1589 C CA . SER A 1 203 ? 18.814 0.226 30.217 1.00 68.00 203 SER A CA 1
ATOM 1590 C C . SER A 1 203 ? 19.325 -0.812 31.222 1.00 68.00 203 SER A C 1
ATOM 1592 O O . SER A 1 203 ? 20.438 -1.311 31.056 1.00 68.00 203 SER A O 1
ATOM 1594 N N . SER A 1 204 ? 18.534 -1.186 32.236 1.00 67.56 204 SER A N 1
ATOM 1595 C CA . SER A 1 204 ? 18.906 -2.263 33.161 1.00 67.56 204 SER A CA 1
ATOM 1596 C C . SER A 1 204 ? 18.630 -3.653 32.592 1.00 67.56 204 SER A C 1
ATOM 1598 O O . SER A 1 204 ? 19.023 -4.637 33.209 1.00 67.56 204 SER A O 1
ATOM 1600 N N . TRP A 1 205 ? 17.968 -3.755 31.433 1.00 61.97 205 TRP A N 1
ATOM 1601 C CA . TRP A 1 205 ? 17.433 -5.015 30.910 1.00 61.97 205 TRP A CA 1
ATOM 1602 C C . TRP A 1 205 ? 18.491 -6.030 30.450 1.00 61.97 205 TRP A C 1
ATOM 1604 O O . TRP A 1 205 ? 18.156 -7.179 30.209 1.00 61.97 205 TRP A O 1
ATOM 1614 N N . ASN A 1 206 ? 19.772 -5.677 30.337 1.00 67.31 206 ASN A N 1
ATOM 1615 C CA . ASN A 1 206 ? 20.782 -6.667 29.936 1.00 67.31 206 ASN A CA 1
ATOM 1616 C C . ASN A 1 206 ? 22.213 -6.282 30.329 1.00 67.31 206 ASN A C 1
ATOM 1618 O O . ASN A 1 206 ? 23.176 -6.698 29.692 1.00 67.31 206 ASN A O 1
ATOM 1622 N N . SER A 1 207 ? 22.381 -5.434 31.346 1.00 68.88 207 SER A N 1
ATOM 1623 C CA . SER A 1 207 ? 23.692 -4.861 31.684 1.00 68.88 207 SER A CA 1
ATOM 1624 C C . SER A 1 207 ? 24.712 -5.916 32.130 1.00 68.88 207 SER A C 1
ATOM 1626 O O . SER A 1 207 ? 25.893 -5.789 31.814 1.00 68.88 207 SER A O 1
ATOM 1628 N N . HIS A 1 208 ? 24.260 -6.968 32.818 1.00 69.12 208 HIS A N 1
ATOM 1629 C CA . HIS A 1 208 ? 25.112 -8.061 33.298 1.00 69.12 208 HIS A CA 1
ATOM 1630 C C . HIS A 1 208 ? 25.506 -9.027 32.175 1.00 69.12 208 HIS A C 1
ATOM 1632 O O . HIS A 1 208 ? 26.688 -9.299 31.976 1.00 69.12 208 HIS A O 1
ATOM 1638 N N . SER A 1 209 ? 24.533 -9.468 31.375 1.00 72.06 209 SER A N 1
ATOM 1639 C CA . SER A 1 209 ? 24.750 -10.349 30.219 1.00 72.06 209 SER A CA 1
ATOM 1640 C C . SER A 1 209 ? 25.591 -9.679 29.133 1.00 72.06 209 SER A C 1
ATOM 1642 O O . SER A 1 209 ? 26.453 -10.313 28.532 1.00 72.06 2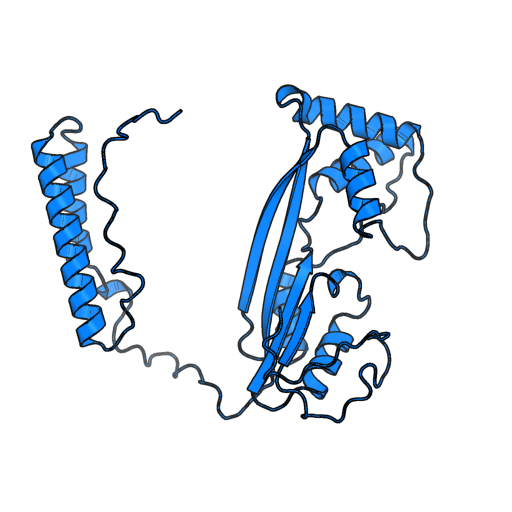09 SER A O 1
ATOM 1644 N N . ARG A 1 210 ? 25.400 -8.368 28.926 1.00 73.12 210 ARG A N 1
ATOM 1645 C CA . ARG A 1 210 ? 26.189 -7.569 27.983 1.00 73.12 210 ARG A CA 1
ATOM 1646 C C . ARG A 1 210 ? 27.662 -7.514 28.371 1.00 73.12 210 ARG A C 1
ATOM 1648 O O . ARG A 1 210 ? 28.493 -7.651 27.487 1.00 73.12 210 ARG A O 1
ATOM 1655 N N . LYS A 1 211 ? 27.990 -7.341 29.657 1.00 79.31 211 LYS A N 1
ATOM 1656 C CA . LYS A 1 211 ? 29.389 -7.358 30.122 1.00 79.31 211 LYS A CA 1
ATOM 1657 C C . LYS A 1 211 ? 30.051 -8.710 29.858 1.00 79.31 211 LYS A C 1
ATOM 1659 O O . LYS A 1 211 ? 31.114 -8.738 29.257 1.00 79.31 211 LYS A O 1
ATOM 1664 N N . ARG A 1 212 ? 29.374 -9.810 30.212 1.00 77.31 212 ARG A N 1
ATOM 1665 C CA . ARG A 1 212 ? 29.860 -11.182 29.968 1.00 77.31 212 ARG A CA 1
ATOM 1666 C C . ARG A 1 212 ? 30.112 -11.464 28.481 1.00 77.31 212 ARG A C 1
ATOM 1668 O O . ARG A 1 212 ? 31.133 -12.042 28.134 1.00 77.31 212 ARG A O 1
ATOM 1675 N N . LEU A 1 213 ? 29.193 -11.046 27.606 1.00 77.00 213 LEU A N 1
ATOM 1676 C CA . LEU A 1 213 ? 29.363 -11.172 26.153 1.00 77.00 213 LEU A CA 1
ATOM 1677 C C . LEU A 1 213 ? 30.508 -10.306 25.635 1.00 77.00 213 LEU A C 1
ATOM 1679 O O . LEU A 1 213 ? 31.264 -10.744 24.779 1.00 77.00 213 LEU A O 1
ATOM 1683 N N . GLN A 1 214 ? 30.627 -9.082 26.141 1.00 81.38 214 GLN A N 1
ATOM 1684 C CA . GLN A 1 214 ? 31.631 -8.137 25.677 1.00 81.38 214 GLN A CA 1
ATOM 1685 C C . GLN A 1 214 ? 33.050 -8.591 26.041 1.00 81.38 214 GLN A C 1
ATOM 1687 O O . GLN A 1 214 ? 33.918 -8.548 25.182 1.00 81.38 214 GLN A O 1
ATOM 1692 N N . GLU A 1 215 ? 33.251 -9.140 27.242 1.00 83.50 215 GLU A N 1
ATOM 1693 C CA . GLU A 1 215 ? 34.522 -9.758 27.651 1.00 83.50 215 GLU A CA 1
ATOM 1694 C C . GLU A 1 215 ? 34.929 -10.912 26.716 1.00 83.50 215 GLU A C 1
ATOM 1696 O O . GLU A 1 215 ? 36.068 -10.956 26.258 1.00 83.50 215 GLU A O 1
ATOM 1701 N N . LEU A 1 216 ? 33.998 -11.806 26.353 1.00 77.62 216 LEU A N 1
ATOM 1702 C CA . LEU A 1 216 ? 34.298 -12.888 25.406 1.00 77.62 216 LEU A CA 1
ATOM 1703 C C . LEU A 1 216 ? 34.535 -12.398 23.974 1.00 77.62 216 LEU A C 1
ATOM 1705 O O . LEU A 1 216 ? 35.372 -12.962 23.276 1.00 77.62 216 LEU A O 1
ATOM 1709 N N . LEU A 1 217 ? 33.805 -11.380 23.517 1.00 76.62 217 LEU A N 1
ATOM 1710 C CA . LEU A 1 217 ? 34.019 -10.796 22.190 1.00 76.62 217 LEU A CA 1
ATOM 1711 C C . LEU A 1 217 ? 35.389 -10.111 22.098 1.00 76.62 217 LEU A C 1
ATOM 1713 O O . LEU A 1 217 ? 36.041 -10.211 21.061 1.00 76.62 217 LEU A O 1
ATOM 1717 N N . ASP A 1 218 ? 35.839 -9.473 23.180 1.00 83.06 218 ASP A N 1
ATOM 1718 C CA . ASP A 1 218 ? 37.166 -8.863 23.274 1.00 83.06 218 ASP A CA 1
ATOM 1719 C C . ASP A 1 218 ? 38.283 -9.929 23.308 1.00 83.06 218 ASP A C 1
ATOM 1721 O O . ASP A 1 218 ? 39.337 -9.726 22.702 1.00 83.06 218 ASP A O 1
ATOM 1725 N N . GLU A 1 219 ? 38.052 -11.081 23.954 1.00 79.25 219 GLU A N 1
ATOM 1726 C CA . GLU A 1 219 ? 38.946 -12.254 23.908 1.00 79.25 219 GLU A CA 1
ATOM 1727 C C . GLU A 1 219 ? 38.982 -12.892 22.502 1.00 79.25 219 GLU A C 1
ATOM 1729 O O . GLU A 1 219 ? 40.057 -13.198 21.983 1.00 79.25 219 GLU A O 1
ATOM 1734 N N . PHE A 1 220 ? 37.827 -13.036 21.843 1.00 75.12 220 PHE A N 1
ATOM 1735 C CA . PHE A 1 220 ? 37.715 -13.585 20.486 1.00 75.12 220 PHE A CA 1
ATOM 1736 C C . PHE A 1 220 ? 38.373 -12.688 19.432 1.00 75.12 220 PHE A C 1
ATOM 1738 O O . PHE A 1 220 ? 39.039 -13.177 18.522 1.00 75.12 220 PHE A O 1
ATOM 1745 N N . ALA A 1 221 ? 38.253 -11.365 19.571 1.00 76.38 221 ALA A N 1
ATOM 1746 C CA . ALA A 1 221 ? 38.891 -10.407 18.671 1.00 76.38 221 ALA A CA 1
ATOM 1747 C C . ALA A 1 221 ? 40.430 -10.486 18.695 1.00 76.38 221 ALA A C 1
ATOM 1749 O O . ALA A 1 221 ? 41.075 -10.088 17.725 1.00 76.38 221 ALA A O 1
ATOM 1750 N N . GLN A 1 222 ? 41.019 -10.996 19.782 1.00 81.25 222 GLN A N 1
ATOM 1751 C CA . GLN A 1 222 ? 42.466 -11.177 19.909 1.00 81.25 222 GLN A CA 1
ATOM 1752 C C . GLN A 1 222 ? 42.957 -12.476 19.252 1.00 81.25 222 GLN A C 1
ATOM 1754 O O . GLN A 1 222 ? 44.081 -12.495 18.757 1.00 81.25 222 GLN A O 1
ATOM 1759 N N . ASN A 1 223 ? 42.123 -13.524 19.194 1.00 76.75 223 ASN A N 1
ATOM 1760 C CA . ASN A 1 223 ? 42.471 -14.852 18.671 1.00 76.75 223 ASN A CA 1
ATOM 1761 C C . ASN A 1 223 ? 41.336 -15.421 17.795 1.00 76.75 223 ASN A C 1
ATOM 1763 O O . ASN A 1 223 ? 40.510 -16.206 18.255 1.00 76.75 223 ASN A O 1
ATOM 1767 N N . LEU A 1 224 ? 41.314 -15.037 16.515 1.00 67.81 224 LEU A N 1
ATOM 1768 C CA . LEU A 1 224 ? 40.229 -15.361 15.571 1.00 67.81 224 LEU A CA 1
ATOM 1769 C C . LEU A 1 224 ? 40.133 -16.850 15.174 1.00 67.81 224 LEU A C 1
ATOM 1771 O O . LEU A 1 224 ? 39.059 -17.292 14.769 1.00 67.81 224 LEU A O 1
ATOM 1775 N N . ASP A 1 225 ? 41.222 -17.613 15.310 1.00 76.38 225 ASP A N 1
ATOM 1776 C CA . ASP A 1 225 ? 41.336 -18.999 14.821 1.00 76.38 225 ASP A CA 1
ATOM 1777 C C . ASP A 1 225 ? 41.256 -20.068 15.937 1.00 76.38 225 ASP A C 1
ATOM 1779 O O . ASP A 1 225 ? 41.533 -21.243 15.696 1.00 76.38 225 ASP A O 1
ATOM 1783 N N . ASP A 1 226 ? 40.905 -19.690 17.172 1.00 79.94 226 ASP A N 1
ATOM 1784 C CA . ASP A 1 226 ? 40.831 -20.625 18.305 1.00 79.94 226 ASP A CA 1
ATOM 1785 C C . ASP A 1 226 ? 39.457 -21.327 18.386 1.00 79.94 226 ASP A C 1
ATOM 1787 O O . ASP A 1 226 ? 38.459 -20.756 18.841 1.00 79.94 226 ASP A O 1
ATOM 1791 N N . GLU A 1 227 ? 39.406 -22.596 17.963 1.00 77.31 227 GLU A N 1
ATOM 1792 C CA . GLU A 1 227 ? 38.201 -23.443 18.012 1.00 77.31 227 GLU A CA 1
ATOM 1793 C C . GLU A 1 227 ? 37.659 -23.633 19.444 1.00 77.31 227 GLU A C 1
ATOM 1795 O O . GLU A 1 227 ? 36.447 -23.762 19.643 1.00 77.31 227 GLU A O 1
ATOM 1800 N N . ALA A 1 228 ? 38.519 -23.602 20.470 1.00 78.94 228 ALA A N 1
ATOM 1801 C CA . ALA A 1 228 ? 38.082 -23.744 21.860 1.00 78.94 228 ALA A CA 1
ATOM 1802 C C . ALA A 1 228 ? 37.329 -22.497 22.350 1.00 78.94 228 ALA A C 1
ATOM 1804 O O . ALA A 1 228 ? 36.380 -22.596 23.137 1.00 78.94 228 ALA A O 1
ATOM 1805 N N . LEU A 1 229 ? 37.721 -21.320 21.857 1.00 76.75 229 LEU A N 1
ATOM 1806 C CA . LEU A 1 229 ? 37.091 -20.045 22.189 1.00 76.75 229 LEU A CA 1
ATOM 1807 C C . LEU A 1 229 ? 35.732 -19.900 21.488 1.00 76.75 229 LEU A C 1
ATOM 1809 O O . LEU A 1 229 ? 34.782 -19.413 22.103 1.00 76.75 229 LEU A O 1
ATOM 1813 N N . GLN A 1 230 ? 35.601 -20.426 20.262 1.00 75.56 230 GLN A N 1
ATOM 1814 C CA . GLN A 1 230 ? 34.308 -20.549 19.574 1.00 75.56 230 GLN A CA 1
ATOM 1815 C C . GLN A 1 230 ? 33.321 -21.414 20.362 1.00 75.56 230 GLN A C 1
ATOM 1817 O O . GLN A 1 230 ? 32.219 -20.954 20.655 1.00 75.56 230 GLN A O 1
ATOM 1822 N N . SER A 1 231 ? 33.728 -22.617 20.785 1.00 81.75 231 SER A N 1
ATOM 1823 C CA . SER A 1 231 ? 32.863 -23.500 21.583 1.00 81.75 231 SER A CA 1
ATOM 1824 C C . SER A 1 231 ? 32.409 -22.832 22.886 1.00 81.75 231 SER A C 1
ATOM 1826 O O . SER A 1 231 ? 31.243 -22.922 23.261 1.00 81.75 231 SER A O 1
ATOM 1828 N N . ARG A 1 232 ? 33.308 -22.108 23.565 1.00 81.31 232 ARG A N 1
ATOM 1829 C CA . ARG A 1 232 ? 32.990 -21.385 24.805 1.00 81.31 232 ARG A CA 1
ATOM 1830 C C . ARG A 1 232 ? 32.011 -20.227 24.578 1.00 81.31 232 ARG A C 1
ATOM 1832 O O . ARG A 1 232 ? 31.164 -19.969 25.433 1.00 81.31 232 ARG A O 1
ATOM 1839 N N . ALA A 1 233 ? 32.124 -19.523 23.451 1.00 77.75 233 ALA A N 1
ATOM 1840 C CA . ALA A 1 233 ? 31.203 -18.454 23.078 1.00 77.75 233 ALA A CA 1
ATOM 1841 C C . ALA A 1 233 ? 29.806 -18.999 22.739 1.00 77.75 233 ALA A C 1
ATOM 1843 O O . ALA A 1 233 ? 28.807 -18.424 23.175 1.00 77.75 233 ALA A O 1
ATOM 1844 N N . GLU A 1 234 ? 29.734 -20.123 22.021 1.00 81.06 234 GLU A N 1
ATOM 1845 C CA . GLU A 1 234 ? 28.478 -20.825 21.733 1.00 81.06 234 GLU A CA 1
ATOM 1846 C C . GLU A 1 234 ? 27.787 -21.295 23.019 1.00 81.06 234 GLU A C 1
ATOM 1848 O O . GLU A 1 234 ? 26.591 -21.052 23.199 1.00 81.06 234 GLU A O 1
ATOM 1853 N N . ASP A 1 235 ? 28.543 -21.877 23.953 1.00 84.12 235 ASP A N 1
ATOM 1854 C CA . ASP A 1 235 ? 28.026 -22.310 25.253 1.00 84.12 235 ASP A CA 1
ATOM 1855 C C . ASP A 1 235 ? 27.510 -2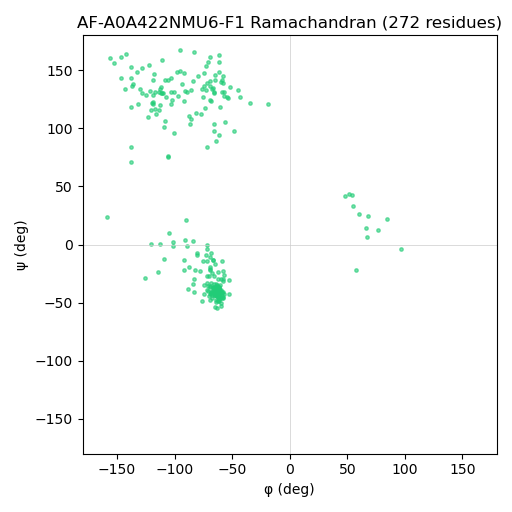1.130 26.091 1.00 84.12 235 ASP A C 1
ATOM 1857 O O . ASP A 1 235 ? 26.429 -21.215 26.678 1.00 84.12 235 ASP A O 1
ATOM 1861 N N . LEU A 1 236 ? 28.233 -20.000 26.125 1.00 82.81 236 LEU A N 1
ATOM 1862 C CA . LEU A 1 236 ? 27.765 -18.804 26.833 1.00 82.81 236 LEU A CA 1
ATOM 1863 C C . LEU A 1 236 ? 26.490 -18.246 26.194 1.00 82.81 236 LEU A C 1
ATOM 1865 O O . LEU A 1 236 ? 25.564 -17.851 26.904 1.00 82.81 236 LEU A O 1
ATOM 1869 N N . PHE A 1 237 ? 26.429 -18.196 24.863 1.00 79.88 237 PHE A N 1
ATOM 1870 C CA . PHE A 1 237 ? 25.251 -17.709 24.154 1.00 79.88 237 PHE A CA 1
ATOM 1871 C C . PHE A 1 237 ? 24.027 -18.575 24.469 1.00 79.88 237 PHE A C 1
ATOM 1873 O O . PHE A 1 237 ? 22.951 -18.048 24.756 1.00 79.88 237 PHE A O 1
ATOM 1880 N N . GLN A 1 238 ? 24.212 -19.896 24.497 1.00 81.81 238 GLN A N 1
ATOM 1881 C CA . GLN A 1 238 ? 23.173 -20.852 24.861 1.00 81.81 238 GLN A CA 1
ATOM 1882 C C . GLN A 1 238 ? 22.710 -20.660 26.315 1.00 81.81 238 GLN A C 1
ATOM 1884 O O . GLN A 1 238 ? 21.507 -20.606 26.568 1.00 81.81 238 GLN A O 1
ATOM 1889 N N . GLN A 1 239 ? 23.640 -20.466 27.255 1.00 84.56 239 GLN A N 1
ATOM 1890 C CA . GLN A 1 239 ? 23.320 -20.186 28.660 1.00 84.56 239 GLN A CA 1
ATOM 1891 C C . GLN A 1 239 ? 22.530 -18.882 28.828 1.00 84.56 239 GLN A C 1
ATOM 1893 O O . GLN A 1 239 ? 21.508 -18.859 29.509 1.00 84.56 239 GLN A O 1
ATOM 1898 N N . LEU A 1 240 ? 22.960 -17.795 28.183 1.00 81.81 240 LEU A N 1
ATOM 1899 C CA . LEU A 1 240 ? 22.276 -16.498 28.263 1.00 81.81 240 LEU A CA 1
ATOM 1900 C C . LEU A 1 240 ? 20.882 -16.531 27.632 1.00 81.81 240 LEU A C 1
ATOM 1902 O O . LEU A 1 240 ? 19.967 -15.842 28.096 1.00 81.81 240 LEU A O 1
ATOM 1906 N N . HIS A 1 241 ? 20.717 -17.326 26.575 1.00 79.44 241 HIS A N 1
ATOM 1907 C CA . HIS A 1 241 ? 19.423 -17.569 25.950 1.00 79.44 241 HIS A CA 1
ATOM 1908 C C . HIS A 1 241 ? 18.475 -18.280 26.919 1.00 79.44 241 HIS A C 1
ATOM 1910 O O . HIS A 1 241 ? 17.357 -17.817 27.132 1.00 79.44 241 HIS A O 1
ATOM 1916 N N . GLU A 1 242 ? 18.941 -19.342 27.576 1.00 82.56 242 GLU A N 1
ATOM 1917 C CA . GLU A 1 242 ? 18.173 -20.091 28.579 1.00 82.56 242 GLU A CA 1
ATOM 1918 C C . GLU A 1 242 ? 17.820 -19.235 29.808 1.00 82.56 242 GLU A C 1
ATOM 1920 O O . GLU A 1 242 ? 16.665 -19.229 30.238 1.00 82.56 242 GLU A O 1
ATOM 1925 N N . GLU A 1 243 ? 18.764 -18.436 30.321 1.00 82.62 243 GLU A N 1
ATOM 1926 C CA . GLU A 1 243 ? 18.515 -17.475 31.408 1.00 82.62 243 GLU A CA 1
ATOM 1927 C C . GLU A 1 243 ? 17.432 -16.451 31.021 1.00 82.62 243 GLU A C 1
ATOM 1929 O O . GLU A 1 243 ? 16.555 -16.119 31.823 1.00 82.62 243 GLU A O 1
ATOM 1934 N N . SER A 1 244 ? 17.464 -15.966 29.775 1.00 76.62 244 SER A N 1
ATOM 1935 C CA . SER A 1 244 ? 16.492 -14.995 29.262 1.00 76.62 244 SER A CA 1
ATOM 1936 C C . SER A 1 244 ? 15.094 -15.598 29.117 1.00 76.62 244 SER A C 1
ATOM 1938 O O . SER A 1 244 ? 14.116 -14.949 29.489 1.00 76.62 244 SER A O 1
ATOM 1940 N N . VAL A 1 245 ? 14.983 -16.836 28.621 1.00 79.00 245 VAL A N 1
ATOM 1941 C CA . VAL A 1 245 ? 13.700 -17.557 28.529 1.00 79.00 245 VAL A CA 1
ATOM 1942 C C . VAL A 1 245 ? 13.108 -17.777 29.922 1.00 79.00 245 VAL A C 1
ATOM 1944 O O . VAL A 1 245 ? 11.960 -17.400 30.152 1.00 79.00 245 VAL A O 1
ATOM 1947 N N . ALA A 1 246 ? 13.900 -18.269 30.880 1.00 81.75 246 ALA A N 1
ATOM 1948 C CA . ALA A 1 246 ? 13.441 -18.498 32.252 1.00 81.75 246 ALA A CA 1
ATOM 1949 C C . ALA A 1 246 ? 12.950 -17.208 32.941 1.00 81.75 246 ALA A C 1
ATOM 1951 O O . ALA A 1 246 ? 11.934 -17.205 33.640 1.00 81.75 246 ALA A O 1
ATOM 1952 N N . LEU A 1 247 ? 13.634 -16.079 32.718 1.00 78.06 247 LEU A N 1
ATOM 1953 C CA . LEU A 1 247 ? 13.211 -14.775 33.241 1.00 78.06 247 LEU A CA 1
ATOM 1954 C C . LEU A 1 247 ? 11.899 -14.277 32.622 1.00 78.06 247 LEU A C 1
ATOM 1956 O O . LEU A 1 247 ? 11.090 -13.650 33.310 1.00 78.06 247 LEU A O 1
ATOM 1960 N N . LEU A 1 248 ? 11.691 -14.516 31.327 1.00 74.88 248 LEU A N 1
ATOM 1961 C CA . LEU A 1 248 ? 10.460 -14.138 30.634 1.00 74.88 248 LEU A CA 1
ATOM 1962 C C . LEU A 1 248 ? 9.271 -14.977 31.117 1.00 74.88 248 LEU A C 1
ATOM 1964 O O . LEU A 1 248 ? 8.208 -14.412 31.382 1.00 74.88 248 LEU A O 1
ATOM 1968 N N . GLU A 1 249 ? 9.473 -16.278 31.333 1.00 81.31 249 GLU A N 1
ATOM 1969 C CA . GLU A 1 249 ? 8.474 -17.168 31.934 1.00 81.31 249 GLU A CA 1
ATOM 1970 C C . GLU A 1 249 ? 8.101 -16.729 33.354 1.00 81.31 249 GLU A C 1
ATOM 1972 O O . GLU A 1 249 ? 6.917 -16.605 33.672 1.00 81.31 249 GLU A O 1
ATOM 1977 N N . GLN A 1 250 ? 9.092 -16.398 34.192 1.00 80.81 250 GLN A N 1
ATOM 1978 C CA . GLN A 1 250 ? 8.855 -15.896 35.550 1.00 80.81 250 GLN A CA 1
ATOM 1979 C C . GLN A 1 250 ? 8.004 -14.615 35.558 1.00 80.81 250 GLN A C 1
ATOM 1981 O O . GLN A 1 250 ? 7.245 -14.368 36.496 1.00 80.81 250 GLN A O 1
ATOM 1986 N N . LYS A 1 251 ? 8.123 -13.792 34.512 1.00 75.94 251 LYS A N 1
ATOM 1987 C CA . LYS A 1 251 ? 7.369 -12.542 34.349 1.00 75.94 251 LYS A CA 1
ATOM 1988 C C . LYS A 1 251 ? 6.051 -12.710 33.587 1.00 75.94 251 LYS A C 1
ATOM 1990 O O . LYS A 1 251 ? 5.378 -11.709 33.350 1.00 75.94 251 LYS A O 1
ATOM 1995 N N . GLY A 1 252 ? 5.672 -13.936 33.221 1.00 76.75 252 GLY A N 1
ATOM 1996 C CA . GLY A 1 252 ? 4.427 -14.232 32.508 1.00 76.75 252 GLY A CA 1
ATOM 1997 C C . GLY A 1 252 ? 4.388 -13.709 31.068 1.00 76.75 252 GLY A C 1
ATOM 1998 O O . GLY A 1 252 ? 3.305 -13.452 30.544 1.00 76.75 252 GLY A O 1
ATOM 1999 N N . LEU A 1 253 ? 5.551 -13.508 30.441 1.00 73.50 253 LEU A N 1
ATOM 2000 C CA . LEU A 1 253 ? 5.679 -13.048 29.056 1.00 73.50 253 LEU A CA 1
ATOM 2001 C C . LEU A 1 253 ? 5.757 -14.249 28.096 1.00 73.50 253 LEU A C 1
ATOM 2003 O O . LEU A 1 253 ? 6.285 -15.300 28.446 1.00 73.50 253 LEU A O 1
ATOM 2007 N N . ASP A 1 254 ? 5.232 -14.103 26.875 1.00 75.31 254 ASP A N 1
ATOM 2008 C CA . ASP A 1 254 ? 5.195 -15.195 25.889 1.00 75.31 254 ASP A CA 1
ATOM 2009 C C . ASP A 1 254 ? 6.586 -15.484 25.294 1.00 75.31 254 ASP A C 1
ATOM 2011 O O . ASP A 1 254 ? 7.171 -14.641 24.609 1.00 75.31 254 ASP A O 1
ATOM 2015 N N . VAL A 1 255 ? 7.100 -16.696 25.522 1.00 70.94 255 VAL A N 1
ATOM 2016 C CA . VAL A 1 255 ? 8.435 -17.153 25.090 1.00 70.94 255 VAL A CA 1
ATOM 2017 C C . VAL A 1 255 ? 8.426 -18.039 23.842 1.00 70.94 255 VAL A C 1
ATOM 2019 O O . VAL A 1 255 ? 9.487 -18.393 23.329 1.00 70.94 255 VAL A O 1
ATOM 2022 N N . ARG A 1 256 ? 7.256 -18.343 23.263 1.00 71.88 256 ARG A N 1
ATOM 2023 C CA . ARG A 1 256 ? 7.111 -19.322 22.162 1.00 71.88 256 ARG A CA 1
ATOM 2024 C C . ARG A 1 256 ? 7.941 -19.022 20.907 1.00 71.88 256 ARG A C 1
ATOM 2026 O O . ARG A 1 256 ? 8.222 -19.924 20.120 1.00 71.88 256 ARG A O 1
ATOM 2033 N N . ARG A 1 257 ? 8.333 -17.761 20.682 1.00 58.66 257 ARG A N 1
ATOM 2034 C CA . ARG A 1 257 ? 9.212 -17.373 19.559 1.00 58.66 257 ARG A CA 1
ATOM 2035 C C . ARG A 1 257 ? 10.706 -17.601 19.833 1.00 58.66 257 ARG A C 1
ATOM 2037 O O . ARG A 1 257 ? 11.454 -17.717 18.866 1.00 58.66 257 ARG A O 1
ATOM 2044 N N . LEU A 1 258 ? 11.123 -17.681 21.097 1.00 60.38 258 LEU A N 1
ATOM 2045 C CA . LEU A 1 258 ? 12.517 -17.872 21.522 1.00 60.38 258 LEU A CA 1
ATOM 2046 C C . LEU A 1 258 ? 12.917 -19.356 21.597 1.00 60.38 258 LEU A C 1
ATOM 2048 O O . LEU A 1 258 ? 14.097 -19.677 21.506 1.00 60.38 258 LEU A O 1
ATOM 2052 N N . ASP A 1 259 ? 11.943 -20.264 21.666 1.00 56.53 259 ASP A N 1
ATOM 2053 C CA . ASP A 1 259 ? 12.146 -21.721 21.725 1.00 56.53 259 ASP A CA 1
ATOM 2054 C C . ASP A 1 259 ? 12.625 -22.373 20.419 1.00 56.53 259 ASP A C 1
ATOM 2056 O O . ASP A 1 259 ? 12.890 -23.580 20.370 1.00 56.53 259 ASP A O 1
ATOM 2060 N N . LYS A 1 260 ? 12.751 -21.610 19.326 1.00 52.97 260 LYS A N 1
ATOM 2061 C CA . LYS A 1 260 ? 13.292 -22.138 18.070 1.00 52.97 260 LYS A CA 1
ATOM 2062 C C . LYS A 1 260 ? 14.794 -22.363 18.229 1.00 52.97 260 LYS A C 1
ATOM 2064 O O . LYS A 1 260 ? 15.592 -21.522 17.826 1.00 52.97 260 LYS A O 1
ATOM 2069 N N . ARG A 1 261 ? 15.173 -23.517 18.791 1.00 44.66 261 ARG A N 1
ATOM 2070 C CA . ARG A 1 261 ? 16.558 -24.002 18.789 1.00 44.66 261 ARG A CA 1
ATOM 2071 C C . ARG A 1 261 ? 17.133 -23.821 17.379 1.00 44.66 261 ARG A C 1
ATOM 2073 O O . ARG A 1 261 ? 16.462 -24.226 16.418 1.00 44.66 261 ARG A O 1
ATOM 2080 N N . PRO A 1 262 ? 18.344 -23.263 17.218 1.00 39.34 262 PRO A N 1
ATOM 2081 C CA . PRO A 1 262 ? 19.013 -23.308 15.931 1.00 39.34 262 PRO A CA 1
ATOM 2082 C C . PRO A 1 262 ? 19.076 -24.779 15.513 1.00 39.34 262 PRO A C 1
ATOM 2084 O O . PRO A 1 262 ? 19.477 -25.645 16.295 1.00 39.34 262 PRO A O 1
ATOM 2087 N N . ARG A 1 263 ? 18.592 -25.094 14.306 1.00 36.81 263 ARG A N 1
ATOM 2088 C CA . ARG A 1 263 ? 18.768 -26.430 13.732 1.00 36.81 263 ARG A CA 1
ATOM 2089 C C . ARG A 1 263 ? 20.273 -26.680 13.714 1.00 36.81 263 ARG A C 1
ATOM 2091 O O . ARG A 1 263 ? 20.961 -26.078 12.895 1.00 36.81 263 ARG A O 1
ATOM 2098 N N . ARG A 1 264 ? 20.770 -27.522 14.632 1.00 36.03 264 ARG A N 1
ATOM 2099 C CA . ARG A 1 264 ? 22.146 -28.037 14.602 1.00 36.03 264 ARG A CA 1
ATOM 2100 C C . ARG A 1 264 ? 22.444 -28.423 13.161 1.00 36.03 264 ARG A C 1
ATOM 2102 O O . ARG A 1 264 ? 21.629 -29.126 12.562 1.00 36.03 264 ARG A O 1
ATOM 2109 N N . GLY A 1 265 ? 23.548 -27.910 12.621 1.00 37.03 265 GLY A N 1
ATOM 2110 C CA . GLY A 1 265 ? 23.997 -28.172 11.261 1.00 37.03 265 GLY A CA 1
ATOM 2111 C C . GLY A 1 265 ? 23.977 -29.668 10.976 1.00 37.03 265 GLY A C 1
ATOM 2112 O O . GLY A 1 265 ? 24.876 -30.402 11.366 1.00 37.03 265 GLY A O 1
ATOM 2113 N N . GLY A 1 266 ? 22.903 -30.119 10.332 1.00 27.23 266 GLY A N 1
ATOM 2114 C CA . GLY A 1 266 ? 22.792 -31.452 9.780 1.00 27.23 266 GLY A CA 1
ATOM 2115 C C . GLY A 1 266 ? 23.513 -31.429 8.449 1.00 27.23 266 GLY A C 1
ATOM 2116 O O . GLY A 1 266 ? 23.093 -30.731 7.524 1.00 27.23 266 GLY A O 1
ATOM 2117 N N . THR A 1 267 ? 24.616 -32.162 8.383 1.00 30.39 267 THR A N 1
ATOM 2118 C CA . THR A 1 267 ? 25.267 -32.601 7.155 1.00 30.39 267 THR A CA 1
ATOM 2119 C C . THR A 1 267 ? 24.222 -32.889 6.075 1.00 30.39 267 THR A C 1
ATOM 2121 O O . THR A 1 267 ? 23.309 -33.694 6.259 1.00 30.39 267 THR A O 1
ATOM 2124 N N . ARG A 1 268 ? 24.337 -32.197 4.934 1.00 31.27 268 ARG A N 1
ATOM 2125 C CA . ARG A 1 268 ? 23.608 -32.541 3.709 1.00 31.27 268 ARG A CA 1
ATOM 2126 C C . ARG A 1 268 ? 24.085 -33.920 3.253 1.00 31.27 268 ARG A C 1
ATOM 2128 O O . ARG A 1 268 ? 25.004 -34.020 2.444 1.00 31.27 268 ARG A O 1
ATOM 2135 N N . ASP A 1 269 ? 23.434 -34.969 3.737 1.00 28.47 269 ASP A N 1
ATOM 2136 C CA . ASP A 1 269 ? 23.463 -36.270 3.084 1.00 28.47 269 ASP A CA 1
ATOM 2137 C C . ASP A 1 269 ? 22.753 -36.123 1.735 1.00 28.47 269 ASP A C 1
ATOM 2139 O O . ASP A 1 269 ? 21.527 -36.154 1.619 1.00 28.47 269 ASP A O 1
ATOM 2143 N N . ARG A 1 270 ? 23.557 -35.935 0.684 1.00 39.16 270 ARG A N 1
ATOM 2144 C CA . ARG A 1 270 ? 23.163 -36.271 -0.682 1.00 39.16 270 ARG A CA 1
ATOM 2145 C C . ARG A 1 270 ? 22.894 -37.775 -0.713 1.00 39.16 270 ARG A C 1
ATOM 2147 O O . ARG A 1 270 ? 23.807 -38.566 -0.926 1.00 39.16 270 ARG A O 1
ATOM 2154 N N . LYS A 1 271 ? 21.636 -38.166 -0.527 1.00 31.02 271 LYS A N 1
ATOM 2155 C CA . LYS A 1 271 ? 21.138 -39.457 -0.995 1.00 31.02 271 LYS A CA 1
ATOM 2156 C C . LYS A 1 271 ? 20.195 -39.230 -2.163 1.00 31.02 271 LYS A C 1
ATOM 2158 O O . LYS A 1 271 ? 19.049 -38.828 -2.012 1.00 31.02 271 LYS A O 1
ATOM 2163 N N . THR A 1 272 ? 20.780 -39.464 -3.328 1.00 35.59 272 THR A N 1
ATOM 2164 C CA . THR A 1 272 ? 20.192 -40.060 -4.522 1.00 35.59 272 THR A CA 1
ATOM 2165 C C . THR A 1 272 ? 18.914 -40.841 -4.216 1.00 35.59 272 THR A C 1
ATOM 2167 O O . THR A 1 272 ? 18.964 -41.830 -3.485 1.00 35.59 272 THR A O 1
ATOM 2170 N N . GLN A 1 273 ? 17.803 -40.452 -4.833 1.00 32.22 273 GLN A N 1
ATOM 2171 C CA . GLN A 1 273 ? 16.748 -41.380 -5.224 1.00 32.22 273 GLN A CA 1
ATOM 2172 C C . GLN A 1 273 ? 16.303 -41.030 -6.644 1.00 32.22 273 GLN A C 1
ATOM 2174 O O . GLN A 1 273 ? 16.297 -39.859 -7.025 1.00 32.22 273 GLN A O 1
ATOM 2179 N N . ALA A 1 274 ? 16.102 -42.107 -7.399 1.00 36.81 274 ALA A N 1
ATOM 2180 C CA . ALA A 1 274 ? 15.792 -42.190 -8.818 1.00 36.81 274 ALA A CA 1
ATOM 2181 C C . ALA A 1 274 ? 14.413 -41.622 -9.171 1.00 36.81 274 ALA A C 1
ATOM 2183 O O . ALA A 1 274 ? 13.554 -41.565 -8.262 1.00 36.81 274 ALA A O 1
#

Organism: Trypanosoma rangeli (NCBI:txid5698)

Sequence (274 aa):
MIPPNVESVQICCDEEETDPFGVPERTVDMAVSCLSMHWVNDLETAMVNIRRVLRKDGFMLHSMFGGNTLYELREFFSMAQTEVLGRVLPHISPMIDGAGLSTLVLQTGFNLPSIDVDRHLLLYQTPFHLMEYLSAMGESACHYKRHPLNRDVLLAVCATYDAMYGKNELIPATFEMFHTIAWSPSPTQAKPLERGSGMVPLSSWNSHSRKRLQELLDEFAQNLDDEALQSRAEDLFQQLHEESVALLEQKGLDVRRLDKRPRRGGTRDRKTQA

Solvent-accessible surface area (backbone atoms only — not comparable to full-atom values): 16392 Å² total; per-residue (Å²): 132,83,60,92,89,58,93,80,84,90,84,89,61,61,57,87,48,97,64,44,79,81,61,65,68,48,68,36,59,68,48,79,44,74,71,48,64,58,73,48,89,59,51,61,59,35,49,36,54,54,49,49,26,29,18,72,63,10,35,41,39,37,32,23,58,27,44,63,37,39,46,59,60,53,50,38,50,41,53,23,24,37,73,74,68,72,45,73,78,87,71,63,67,79,46,57,43,73,67,59,48,57,51,49,51,49,71,51,54,39,36,82,71,45,76,45,80,49,77,46,80,44,76,31,76,42,69,65,56,47,52,50,48,31,49,75,71,65,67,53,50,85,55,96,80,76,74,84,84,52,68,68,37,54,53,39,31,47,51,52,48,41,74,76,36,52,91,65,69,37,40,75,40,39,43,25,36,36,42,38,38,33,26,30,65,44,91,86,56,88,71,83,74,64,90,81,70,68,90,64,62,76,78,70,72,48,57,68,63,48,51,59,51,48,55,52,51,59,55,40,73,75,47,84,84,46,68,71,58,50,54,50,50,52,51,49,52,53,50,53,51,52,54,51,48,53,53,34,53,76,69,74,45,91,53,81,80,73,68,67,67,77,78,72,87,69,78,83,77,85,72,89,78,133

Secondary structure (DSSP, 8-state):
---TTS--------TTSSSSS---TT-EEEEEEES-GGG-S-HHHHHHHHHHHEEEEEEEEEEEE-TTTTHHHHHHHHHHHHHHHSS----S-----HHHHHHHHHHTT-EEEEEEEEEEEEEESSHHHHHHHHHHHT-S---SS--PPPHHHHHHHHHHHHHHHGGGSSEEEEEEEEEEEEE---TTSPPPPPTT--SS-GGGTTHHHHHHHHHHHHHHHH-TT-HHHHHHHHHHHHHHHHHHHHHHHHTT---TTT----------------

pLDDT: mean 84.37, std 14.41, range [27.23, 96.94]

Foldseek 3Di:
DDPPPDDDDDADFQLPDPQTRVAQFQPDQEAEEEAPLQVRPCSLSSLLNVLRNHHAFRKYKYKHWAQQFQVVLQVLLQVLCCVPPVDHDDFARGHYHPVRVVVSNVVSPWPDKDKDKDKDKDWAQFVVRVVVVCVVVVRTDDDPDDDDDDPSSRVSSRVVQCVVPVVPSIGIGMTMMIIMMTTRHDPPDDDDDDPPPPPDDPVVVCPPLVVVLVVLVVVCVVPVPDPVSVVVNVVSVVVVLVVVLVVCVVVVHDCVVSPPDDPDDDPPPPDDDD

Radius of gyration: 26.72 Å; Cα contacts (8 Å, |Δi|>4): 310; chains: 1; bounding box: 69×60×67 Å

Nearest PDB structures (foldseek):
  7ebx-assembly1_A  TM=6.834E-01  e=1.277E-09  Bombyx mori
  3ccf-assembly1_A  TM=6.976E-01  e=2.536E-09  Trichormus variabilis ATCC 29413
  5w7k-assembly2_B  TM=5.945E-01  e=3.043E-10  Penicillium oxalicum
  2p35-assembly1_B  TM=6.506E-01  e=3.515E-06  Agrobacterium fabrum str. C58
  2yqz-assembly2_B  TM=5.888E-01  e=1.010E-06  Thermus thermophilus HB8

Mean predicted aligned error: 12.94 Å

InterPro domains:
  IPR013216 Methyltransferase type 11 [PF08241] (12-60)
  IPR029063 S-adenosyl-L-methionine-dependent methyltransferase superfamily [G3DSA:3.40.50.150] (3-93)
  IPR029063 S-adenosyl-L-methionine-dependent methyltransferase superfamily [SSF53335] (11-139)
  IPR050602 Malonyl-ACP O-Methyltransferase [PTHR13090] (5-241)